Protein AF-A0A518H2D1-F1 (afdb_monomer_lite)

pLDDT: mean 83.65, std 13.93, range [37.22, 98.56]

InterPro domains:
  IPR009045 Peptidase M74/Hedgehog-like, zinc-binding domain superfamily [G3DSA:3.30.1380.10] (148-312)
  IPR009045 Peptidase M74/Hedgehog-like, zinc-binding domain superfamily [SSF55166] (152-311)

Secondary structure (DSSP, 8-state):
----HHHHHHHHHHHHEETTTEE-HHHHHHHHHHHHTT-HHHHHHHHHHHHHTT--HHHHHHHHHHHHHHS-HHHHHHHHHH-HHHHHHHHHHHHHH--HHHHHHHHHHHHHHHTTSPPPPEEPPHHHHHHHHHHHHHSSS-----TT--EEPPSEETTEEE--TT--SSS--SS---BEE-HHHHHHHHHHHHHHHHH-TT--EEE---B-GGG---TT-TT-TTS-EEEEPPPBSS---GGGG---TT-TTTB-HHHHHHHHHHHHHH-TT-EEE---HHHHTSTTTTTTEEPPTTS--GGGS-EEEE--

Sequence (312 aa):
MARDLTAEAQTLLSAHTGFLSGPDTRSLGAHLSQVALTRPELVYNVLLQIEFRGYPGQVLLDTTRAIADALHPAQLLQMARTTRVGKILLVRMSQILKTPSLADLARNCKVWEALTGPPAPVELSQEVMDFYARLNGQAARVVTFRPEVRWELPRSGPGYETYNRNDLKRGTDAYGYDQVGTRGTVEAVLRLAREWLRAHPDRPLQVGDISRPGGIDTPDHLGHEAGKNVDLRPLRKDSLTGDGARLTYRDRDAYDPDLTREFIRLARRLHPGLSVRFNDPAISGDAEFKAFVRKDGGGGKVHDNHLHLDFP

Radius of gyration: 24.79 Å; chains: 1; bounding box: 52×62×69 Å

Foldseek 3Di:
DDDPLLVVLVVLQVVQDDPPQGGPLLVSLLVCLVCCLPCVVSSLSNLVCCVVVPPPLVSSLSNLVNSVVSDDLVSLLNSLVPDVSSLVSLVVSCVSNVDVSSVVSNVVSVVCVCQVPLVAFDFADVVQLVVVVVVLVVDPDRDQFAQQQGTAQPQDHQQAGEEQQFPQPDDGPPVSHQRTAGRVQSVLVSVLSNVNCVVPVLAGWYKYGQAGRRLGDGPLQPPNSRSFKIKTFAGFPDSDYYPVLWDFCPPVNTGDPVVNVVSVVSSCVSAVQKAKEAAPCVQCVDPVRVVRYHYDPDPDCSRRGIIIIGHD

Structure (mmCIF, N/CA/C/O backbone):
data_AF-A0A518H2D1-F1
#
_entry.id   AF-A0A518H2D1-F1
#
loop_
_atom_site.group_PDB
_atom_site.id
_atom_site.type_symbol
_atom_site.label_atom_id
_atom_site.label_alt_id
_atom_site.label_comp_id
_atom_site.label_asym_id
_atom_site.label_entity_id
_atom_site.label_seq_id
_atom_site.pdbx_PDB_ins_code
_atom_site.Cartn_x
_atom_site.Cartn_y
_atom_site.Cartn_z
_atom_site.occupancy
_atom_site.B_iso_or_equiv
_atom_site.auth_seq_id
_atom_site.auth_comp_id
_atom_site.auth_asym_id
_atom_site.auth_atom_id
_atom_site.pdbx_PDB_model_num
ATOM 1 N N . MET A 1 1 ? 28.218 -32.758 -14.537 1.00 46.09 1 MET A N 1
ATOM 2 C CA . MET A 1 1 ? 28.643 -32.301 -15.879 1.00 46.09 1 MET A CA 1
ATOM 3 C C . MET A 1 1 ? 27.889 -31.025 -16.205 1.00 46.09 1 MET A C 1
ATOM 5 O O . MET A 1 1 ? 26.665 -31.059 -16.192 1.00 46.09 1 MET A O 1
ATOM 9 N N . ALA A 1 2 ? 28.582 -29.906 -16.426 1.00 51.53 2 ALA A N 1
ATOM 10 C CA . ALA A 1 2 ? 27.935 -28.701 -16.945 1.00 51.53 2 ALA A CA 1
ATOM 11 C C . ALA A 1 2 ? 27.464 -28.988 -18.380 1.00 51.53 2 ALA A C 1
ATOM 13 O O . ALA A 1 2 ? 28.252 -29.477 -19.186 1.00 51.53 2 ALA A O 1
ATOM 14 N N . ARG A 1 3 ? 26.178 -28.765 -18.678 1.00 73.25 3 ARG A N 1
ATOM 15 C CA . ARG A 1 3 ? 25.653 -28.897 -20.046 1.00 73.25 3 ARG A CA 1
ATOM 16 C C . ARG A 1 3 ? 26.236 -27.779 -20.909 1.00 73.25 3 ARG A C 1
ATOM 18 O O . ARG A 1 3 ? 26.256 -26.627 -20.480 1.00 73.25 3 ARG A O 1
ATOM 25 N N . ASP A 1 4 ? 26.681 -28.119 -22.114 1.00 88.69 4 ASP A N 1
ATOM 26 C CA . ASP A 1 4 ? 27.153 -27.143 -23.094 1.00 88.69 4 ASP A CA 1
ATOM 27 C C . ASP A 1 4 ? 25.957 -26.419 -23.733 1.00 88.69 4 ASP A C 1
ATOM 29 O O . ASP A 1 4 ? 25.372 -26.865 -24.721 1.00 88.69 4 ASP A O 1
ATOM 33 N N . LEU A 1 5 ? 25.581 -25.287 -23.133 1.00 87.25 5 LEU A N 1
ATOM 34 C CA . LEU A 1 5 ? 24.490 -24.431 -23.608 1.00 87.25 5 LEU A CA 1
ATOM 35 C C . LEU A 1 5 ? 24.733 -23.895 -25.024 1.00 87.25 5 LEU A C 1
ATOM 37 O O . LEU A 1 5 ? 23.775 -23.576 -25.727 1.00 87.25 5 LEU A O 1
ATOM 41 N N . THR A 1 6 ? 25.994 -23.805 -25.454 1.00 85.75 6 THR A N 1
ATOM 42 C CA . THR A 1 6 ? 26.344 -23.329 -26.792 1.00 85.75 6 THR A CA 1
ATOM 43 C C . THR A 1 6 ? 26.005 -24.390 -27.831 1.00 85.75 6 THR A C 1
ATOM 45 O O . THR A 1 6 ? 25.326 -24.082 -28.809 1.00 85.75 6 THR A O 1
ATOM 48 N N . ALA A 1 7 ? 26.409 -25.643 -27.607 1.00 88.44 7 ALA A N 1
ATOM 49 C CA . ALA A 1 7 ? 26.072 -26.760 -28.492 1.00 88.44 7 ALA A CA 1
ATOM 50 C C . ALA A 1 7 ? 24.552 -26.997 -28.574 1.00 88.44 7 ALA A C 1
ATOM 52 O O . ALA A 1 7 ? 24.001 -27.263 -29.646 1.00 88.44 7 ALA A O 1
ATOM 53 N N . GLU A 1 8 ? 23.848 -26.841 -27.454 1.00 90.44 8 GLU A N 1
ATOM 54 C CA . GLU A 1 8 ? 22.393 -26.985 -27.408 1.00 90.44 8 GLU A CA 1
ATOM 55 C C . GLU A 1 8 ? 21.667 -25.856 -28.158 1.00 90.44 8 GLU A C 1
ATOM 57 O O . GLU A 1 8 ? 20.782 -26.125 -28.971 1.00 90.44 8 GLU A O 1
ATOM 62 N N . ALA A 1 9 ? 22.082 -24.599 -27.962 1.00 87.81 9 ALA A N 1
ATOM 63 C CA . ALA A 1 9 ? 21.545 -23.462 -28.709 1.00 87.81 9 ALA A CA 1
ATOM 64 C C . ALA A 1 9 ? 21.769 -23.618 -30.222 1.00 87.81 9 ALA A C 1
ATOM 66 O O . ALA A 1 9 ? 20.884 -23.310 -31.017 1.00 87.81 9 ALA A O 1
ATOM 67 N N . GLN A 1 10 ? 22.931 -24.139 -30.626 1.00 86.88 10 GLN A N 1
ATOM 68 C CA . GLN A 1 10 ? 23.227 -24.441 -32.028 1.00 86.88 10 GLN A CA 1
ATOM 69 C C . GLN A 1 10 ? 22.322 -25.535 -32.584 1.00 86.88 10 GLN A C 1
ATOM 71 O O . GLN A 1 10 ? 21.815 -25.395 -33.691 1.00 86.88 10 GLN A O 1
ATOM 76 N N . THR A 1 11 ? 22.092 -26.597 -31.812 1.00 89.50 11 THR A N 1
ATOM 77 C CA . THR A 1 11 ? 21.195 -27.690 -32.205 1.00 89.50 11 THR A CA 1
ATOM 78 C C . THR A 1 11 ? 19.779 -27.168 -32.434 1.00 89.50 11 THR A C 1
ATOM 80 O O . THR A 1 11 ? 19.166 -27.482 -33.451 1.00 89.50 11 THR A O 1
ATOM 83 N N . LEU A 1 12 ? 19.283 -26.312 -31.535 1.00 87.38 12 LEU A N 1
ATOM 84 C CA . LEU A 1 12 ? 17.976 -25.674 -31.687 1.00 87.38 12 LEU A CA 1
ATOM 85 C C . LEU A 1 12 ? 17.915 -24.755 -32.903 1.00 87.38 12 LEU A C 1
ATOM 87 O O . LEU A 1 12 ? 16.966 -24.844 -33.673 1.00 87.38 12 LEU A O 1
ATOM 91 N N . LEU A 1 13 ? 18.921 -23.905 -33.115 1.00 85.94 13 LEU A N 1
ATOM 92 C CA . LEU A 1 13 ? 18.959 -23.044 -34.297 1.00 85.94 13 LEU A CA 1
ATOM 93 C C . LEU A 1 13 ? 18.927 -23.871 -35.587 1.00 85.94 13 LEU A C 1
ATOM 95 O O . LEU A 1 13 ? 18.109 -23.586 -36.455 1.00 85.94 13 LEU A O 1
ATOM 99 N N . SER A 1 14 ? 19.737 -24.929 -35.674 1.00 86.00 14 SER A N 1
ATOM 100 C CA . SER A 1 14 ? 19.775 -25.830 -36.832 1.00 86.00 14 SER A CA 1
ATOM 101 C C . SER A 1 14 ? 18.457 -26.582 -37.051 1.00 86.00 14 SER A C 1
ATOM 103 O O . SER A 1 14 ? 18.064 -26.816 -38.190 1.00 86.00 14 SER A O 1
ATOM 105 N N . ALA A 1 15 ? 17.748 -26.944 -35.976 1.00 85.88 15 ALA A N 1
ATOM 106 C CA . ALA A 1 15 ? 16.446 -27.606 -36.062 1.00 85.88 15 ALA A CA 1
ATOM 107 C C . ALA A 1 15 ? 15.338 -26.689 -36.610 1.00 85.88 15 ALA A C 1
ATOM 109 O O . ALA A 1 15 ? 14.336 -27.182 -37.120 1.00 85.88 15 ALA A O 1
ATOM 110 N N . HIS A 1 16 ? 15.521 -25.369 -36.516 1.00 84.25 16 HIS A N 1
ATOM 111 C CA . HIS A 1 16 ? 14.562 -24.374 -36.998 1.00 84.25 16 HIS A CA 1
ATOM 112 C C . HIS A 1 16 ? 15.025 -23.640 -38.265 1.00 84.25 16 HIS A C 1
ATOM 114 O O . HIS A 1 16 ? 14.297 -22.782 -38.750 1.00 84.25 16 HIS A O 1
ATOM 120 N N . THR A 1 17 ? 16.194 -23.950 -38.839 1.00 74.81 17 THR A N 1
ATOM 121 C CA . THR A 1 17 ? 16.653 -23.360 -40.113 1.00 74.81 17 THR A CA 1
ATOM 122 C C . THR A 1 17 ? 16.029 -24.036 -41.330 1.00 74.81 17 THR A C 1
ATOM 124 O O . THR A 1 17 ? 16.238 -25.225 -41.564 1.00 74.81 17 THR A O 1
ATOM 127 N N . GLY A 1 18 ? 15.323 -23.257 -42.157 1.00 59.00 18 GLY A N 1
ATOM 128 C CA . GLY A 1 18 ? 14.973 -23.654 -43.522 1.00 59.00 18 GLY A CA 1
ATOM 129 C C . GLY A 1 18 ? 16.184 -23.509 -44.445 1.00 59.00 18 GLY A C 1
ATOM 130 O O . GLY A 1 18 ? 16.959 -22.565 -44.296 1.00 59.00 18 GLY A O 1
ATOM 131 N N . PHE A 1 19 ? 16.337 -24.432 -45.399 1.00 46.34 19 PHE A N 1
ATOM 132 C CA . PHE A 1 19 ? 17.561 -24.724 -46.168 1.00 46.34 19 PHE A CA 1
ATOM 133 C C . PHE A 1 19 ? 18.282 -23.526 -46.832 1.00 46.34 19 PHE A C 1
ATOM 135 O O . PHE A 1 19 ? 19.424 -23.695 -47.243 1.00 46.34 19 PHE A O 1
ATOM 142 N N . LEU A 1 20 ? 17.677 -22.332 -46.940 1.00 48.97 20 LEU A N 1
ATOM 143 C CA . LEU A 1 20 ? 18.290 -21.145 -47.566 1.00 48.97 20 LEU A CA 1
ATOM 144 C C . LEU A 1 20 ? 17.891 -19.774 -46.960 1.00 48.97 20 LEU A C 1
ATOM 146 O O . LEU A 1 20 ? 18.278 -18.747 -47.511 1.00 48.97 20 LEU A O 1
ATOM 150 N N . SER A 1 21 ? 17.134 -19.704 -45.855 1.00 58.69 21 SER A N 1
ATOM 151 C CA . SER A 1 21 ? 16.460 -18.448 -45.436 1.00 58.69 21 SER A CA 1
ATOM 152 C C . SER A 1 21 ? 16.643 -18.034 -43.968 1.00 58.69 21 SER A C 1
ATOM 154 O O . SER A 1 21 ? 16.005 -17.085 -43.516 1.00 58.69 21 SER A O 1
ATOM 156 N N . GLY A 1 22 ? 17.518 -18.707 -43.217 1.00 61.66 22 GLY A N 1
ATOM 157 C CA . GLY A 1 22 ? 17.634 -18.508 -41.768 1.00 61.66 22 GLY A CA 1
ATOM 158 C C . GLY A 1 22 ? 16.532 -19.240 -40.983 1.00 61.66 22 GLY A C 1
ATOM 159 O O . GLY A 1 22 ? 15.765 -20.008 -41.574 1.00 61.66 22 GLY A O 1
ATOM 160 N N . PRO A 1 23 ? 16.486 -19.086 -39.646 1.00 69.88 23 PRO A N 1
ATOM 161 C CA . PRO A 1 23 ? 15.525 -19.802 -38.818 1.00 69.88 23 PRO A CA 1
ATOM 162 C C . PRO A 1 23 ? 14.089 -19.317 -39.043 1.00 69.88 23 PRO A C 1
ATOM 164 O O . PRO A 1 23 ? 13.853 -18.118 -39.191 1.00 69.88 23 PRO A O 1
ATOM 167 N N . ASP A 1 24 ? 13.128 -20.245 -39.025 1.00 83.12 24 ASP A N 1
ATOM 168 C CA . ASP A 1 24 ? 11.704 -19.931 -38.901 1.00 83.12 24 ASP A CA 1
ATOM 169 C C . ASP A 1 24 ? 11.478 -19.273 -37.536 1.00 83.12 24 ASP A C 1
ATOM 171 O O . ASP A 1 24 ? 11.376 -19.930 -36.499 1.00 83.12 24 ASP A O 1
ATOM 175 N N . THR A 1 25 ? 11.440 -17.943 -37.542 1.00 81.56 25 THR A N 1
ATOM 176 C CA . THR A 1 25 ? 11.379 -17.108 -36.340 1.00 81.56 25 THR A CA 1
ATOM 177 C C . THR A 1 25 ? 10.112 -17.338 -35.525 1.00 81.56 25 THR A C 1
ATOM 179 O O . THR A 1 25 ? 10.145 -17.182 -34.303 1.00 81.56 25 THR A O 1
ATOM 182 N N . ARG A 1 26 ? 9.009 -17.761 -36.160 1.00 80.25 26 ARG A N 1
ATOM 183 C CA . ARG A 1 26 ? 7.753 -18.076 -35.466 1.00 80.25 26 ARG A CA 1
ATOM 184 C C . ARG A 1 26 ? 7.841 -19.419 -34.755 1.00 80.25 26 ARG A C 1
ATOM 186 O O . ARG A 1 26 ? 7.545 -19.479 -33.563 1.00 80.25 26 ARG A O 1
ATOM 193 N N . SER A 1 27 ? 8.289 -20.464 -35.450 1.00 85.75 27 SER A N 1
ATOM 194 C CA . SER A 1 27 ? 8.487 -21.794 -34.853 1.00 85.75 27 SER A CA 1
ATOM 195 C C . SER A 1 27 ? 9.546 -21.764 -33.743 1.00 85.75 27 SER A C 1
ATOM 197 O O . SER A 1 27 ? 9.320 -22.270 -32.638 1.00 85.75 27 SER A O 1
ATOM 199 N N . LEU A 1 28 ? 10.671 -21.086 -33.989 1.00 88.00 28 LEU A N 1
ATOM 200 C CA . LEU A 1 28 ? 11.733 -20.905 -33.005 1.00 88.00 28 LEU A CA 1
ATOM 201 C C . LEU A 1 28 ? 11.250 -20.086 -31.802 1.00 88.00 28 LEU A C 1
ATOM 203 O O . LEU A 1 28 ? 11.469 -20.493 -30.664 1.00 88.00 28 LEU A O 1
ATOM 207 N N . GLY A 1 29 ? 10.560 -18.964 -32.024 1.00 84.69 29 GLY A N 1
ATOM 208 C CA . GLY A 1 29 ? 10.011 -18.140 -30.947 1.00 84.69 29 GLY A CA 1
ATOM 209 C C . GLY A 1 29 ? 8.995 -18.885 -30.079 1.00 84.69 29 GLY A C 1
ATOM 210 O O . GLY A 1 29 ? 9.074 -18.819 -28.852 1.00 84.69 29 GLY A O 1
ATOM 211 N N . ALA A 1 30 ? 8.106 -19.670 -30.696 1.00 82.50 30 ALA A N 1
ATOM 212 C CA . ALA A 1 30 ? 7.155 -20.519 -29.984 1.00 82.50 30 ALA A CA 1
ATOM 213 C C . ALA A 1 30 ? 7.872 -21.571 -29.123 1.00 82.50 30 ALA A C 1
ATOM 215 O O . ALA A 1 30 ? 7.571 -21.696 -27.936 1.00 82.50 30 ALA A O 1
ATOM 216 N N . HIS A 1 31 ? 8.876 -22.265 -29.670 1.00 89.19 31 HIS A N 1
ATOM 217 C CA . HIS A 1 31 ? 9.683 -23.221 -28.907 1.00 89.19 31 HIS A CA 1
ATOM 218 C C . HIS A 1 31 ? 10.377 -22.537 -27.719 1.00 89.19 31 HIS A C 1
ATOM 220 O O . HIS A 1 31 ? 10.289 -23.005 -26.583 1.00 89.19 31 HIS A O 1
ATOM 226 N N . LEU A 1 32 ? 11.040 -21.403 -27.956 1.00 89.81 32 LEU A N 1
ATOM 227 C CA . LEU A 1 32 ? 11.757 -20.670 -26.913 1.00 89.81 32 LEU A CA 1
ATOM 228 C C . LEU A 1 32 ? 10.818 -20.164 -25.811 1.00 89.81 32 LEU A C 1
ATOM 230 O O . LEU A 1 32 ? 11.196 -20.204 -24.643 1.00 89.81 32 LEU A O 1
ATOM 234 N N . SER A 1 33 ? 9.588 -19.765 -26.146 1.00 85.38 33 SER A N 1
ATOM 235 C CA . SER A 1 33 ? 8.589 -19.349 -25.153 1.00 85.38 33 SER A CA 1
ATOM 236 C C . SER A 1 33 ? 8.199 -20.476 -24.188 1.00 85.38 33 SER A C 1
ATOM 238 O O . SER A 1 33 ? 8.092 -20.239 -22.985 1.00 85.38 33 SER A O 1
ATOM 240 N N . GLN A 1 34 ? 8.083 -21.717 -24.676 1.00 89.25 34 GLN A N 1
ATOM 241 C CA . GLN A 1 34 ? 7.722 -22.877 -23.852 1.00 89.25 34 GLN A CA 1
ATOM 242 C C . GLN A 1 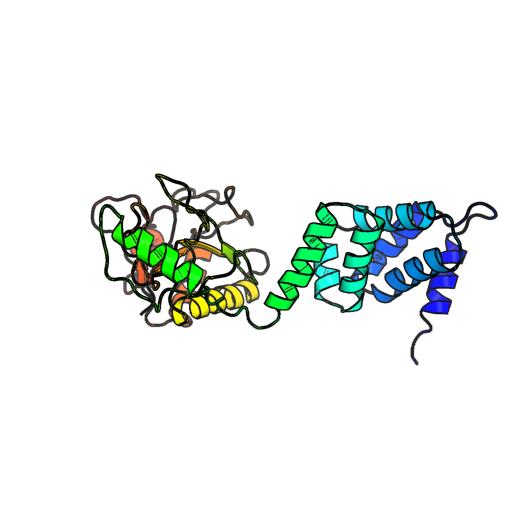34 ? 8.794 -23.203 -22.811 1.00 89.25 34 GLN A C 1
ATOM 244 O O . GLN A 1 34 ? 8.480 -23.649 -21.709 1.00 89.25 34 GLN A O 1
ATOM 249 N N . VAL A 1 35 ? 10.065 -22.963 -23.146 1.00 89.12 35 VAL A N 1
ATOM 250 C CA . VAL A 1 35 ? 11.191 -23.269 -22.255 1.00 89.12 35 VAL A CA 1
ATOM 251 C C . VAL A 1 35 ? 11.654 -22.065 -21.437 1.00 89.12 35 VAL A C 1
ATOM 253 O O . VAL A 1 35 ? 12.346 -22.265 -20.441 1.00 89.12 35 VAL A O 1
ATOM 256 N N . ALA A 1 36 ? 11.251 -20.838 -21.789 1.00 86.06 36 ALA A N 1
ATOM 257 C CA . 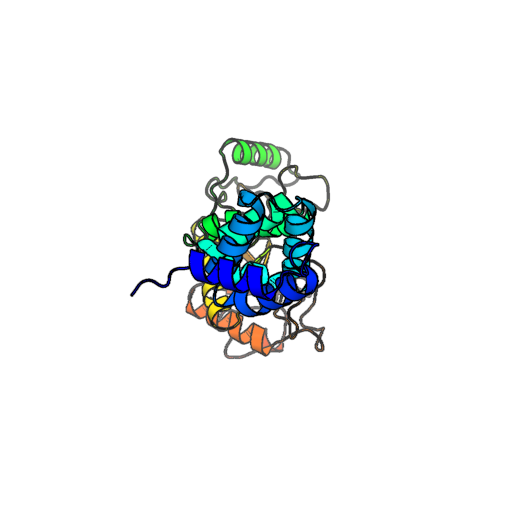ALA A 1 36 ? 11.737 -19.591 -21.189 1.00 86.06 36 ALA A CA 1
ATOM 258 C C . ALA A 1 36 ? 11.600 -19.536 -19.662 1.00 86.06 36 ALA A C 1
ATOM 260 O O . ALA A 1 36 ? 12.522 -19.094 -18.981 1.00 86.06 36 ALA A O 1
ATOM 261 N N . LEU A 1 37 ? 10.492 -20.037 -19.106 1.00 76.38 37 LEU A N 1
ATOM 262 C CA . LEU A 1 37 ? 10.259 -20.017 -17.655 1.00 76.38 37 LEU A CA 1
ATOM 263 C C . LEU A 1 37 ? 11.145 -20.999 -16.884 1.00 76.38 37 LEU A C 1
ATOM 265 O O . LEU A 1 37 ? 11.467 -20.758 -15.723 1.00 76.38 37 LEU A O 1
ATOM 269 N N . THR A 1 38 ? 11.540 -22.096 -17.526 1.00 83.94 38 THR A N 1
ATOM 270 C CA . THR A 1 38 ? 12.329 -23.168 -16.902 1.00 83.94 38 THR A CA 1
ATOM 271 C C . THR A 1 38 ? 13.813 -23.111 -17.248 1.00 83.94 38 THR A C 1
ATOM 273 O O . THR A 1 38 ? 14.627 -23.648 -16.503 1.00 83.94 38 THR A O 1
ATOM 276 N N . ARG A 1 39 ? 14.160 -22.500 -18.388 1.00 89.94 39 ARG A N 1
ATOM 277 C CA . ARG A 1 39 ? 15.502 -22.480 -18.989 1.00 89.94 39 ARG A CA 1
ATOM 278 C C . ARG A 1 39 ? 15.821 -21.133 -19.658 1.00 89.94 39 ARG A C 1
ATOM 280 O O . ARG A 1 39 ? 16.140 -21.092 -20.853 1.00 89.94 39 ARG A O 1
ATOM 287 N N . PRO A 1 40 ? 15.727 -20.006 -18.932 1.00 87.81 40 PRO A N 1
ATOM 288 C CA . PRO A 1 40 ? 15.996 -18.680 -19.492 1.00 87.81 40 PRO A CA 1
ATOM 289 C C . PRO A 1 40 ? 17.428 -18.534 -20.035 1.00 87.81 40 PRO A C 1
ATOM 291 O O . PRO A 1 40 ? 17.670 -17.749 -20.950 1.00 87.81 40 PRO A O 1
ATOM 294 N N . GLU A 1 41 ? 18.381 -19.312 -19.521 1.00 87.81 41 GLU A N 1
ATOM 295 C CA . GLU A 1 41 ? 19.760 -19.376 -20.006 1.00 87.81 41 GLU A CA 1
ATOM 296 C C . GLU A 1 41 ? 19.891 -19.924 -21.421 1.00 87.81 41 GLU A C 1
ATOM 298 O O . GLU A 1 41 ? 20.726 -19.439 -22.185 1.00 87.81 41 GLU A O 1
ATOM 303 N N . LEU A 1 42 ? 19.050 -20.885 -21.795 1.00 90.62 42 LEU A N 1
ATOM 304 C CA . LEU A 1 42 ? 19.026 -21.421 -23.147 1.00 90.62 42 LEU A CA 1
ATOM 305 C C . LEU A 1 42 ? 18.462 -20.383 -24.120 1.00 90.62 42 LEU A C 1
ATOM 307 O O . LEU A 1 42 ? 19.058 -20.135 -25.165 1.00 90.62 42 LEU A O 1
ATOM 311 N N . VAL A 1 43 ? 17.371 -19.713 -23.735 1.00 89.81 43 VAL A N 1
ATOM 312 C CA . VAL A 1 43 ? 16.758 -18.646 -24.540 1.00 89.81 43 VAL A CA 1
ATOM 313 C C . VAL A 1 43 ? 17.737 -17.497 -24.763 1.00 89.81 43 VAL A C 1
ATOM 315 O O . VAL A 1 43 ? 17.933 -17.060 -25.895 1.00 89.81 43 VAL A O 1
ATOM 318 N N . TYR A 1 44 ? 18.414 -17.049 -23.705 1.00 88.81 44 TYR A N 1
ATOM 319 C CA . TYR A 1 44 ? 19.432 -16.009 -23.811 1.00 88.81 44 TYR A CA 1
ATOM 320 C C . TYR A 1 44 ? 20.587 -16.416 -24.737 1.00 88.81 44 TYR A C 1
ATOM 322 O O . TYR A 1 44 ? 20.966 -15.637 -25.612 1.00 88.81 44 TYR A O 1
ATOM 330 N N . ASN A 1 45 ? 21.107 -17.642 -24.605 1.00 88.50 45 ASN A N 1
ATOM 331 C CA . ASN A 1 45 ? 22.175 -18.137 -25.478 1.00 88.50 45 ASN A CA 1
ATOM 332 C C . ASN A 1 45 ? 21.738 -18.226 -26.944 1.00 88.50 45 ASN A C 1
ATOM 334 O O . ASN A 1 45 ? 22.521 -17.869 -27.821 1.00 88.50 45 ASN A O 1
ATOM 338 N N . VAL A 1 46 ? 20.499 -18.634 -27.231 1.00 89.19 46 VAL A N 1
ATOM 339 C CA . VAL A 1 46 ? 19.978 -18.645 -28.606 1.00 89.19 46 VAL A CA 1
ATOM 340 C C . VAL A 1 46 ? 19.927 -17.229 -29.187 1.00 89.19 46 VAL A C 1
ATOM 342 O O . VAL A 1 46 ? 20.409 -17.026 -30.299 1.00 89.19 46 VAL A O 1
ATOM 345 N N . LEU A 1 47 ? 19.443 -16.231 -28.436 1.00 88.00 47 LEU A N 1
ATOM 346 C CA . LEU A 1 47 ? 19.437 -14.836 -28.901 1.00 88.00 47 LEU A CA 1
ATOM 347 C C . LEU A 1 47 ? 20.855 -14.297 -29.154 1.00 88.00 47 LEU A C 1
ATOM 349 O O . LEU A 1 47 ? 21.077 -13.636 -30.168 1.00 88.00 47 LEU A O 1
ATOM 353 N N . LEU A 1 48 ? 21.825 -14.620 -28.288 1.00 87.50 48 LEU A N 1
ATOM 354 C CA . LEU A 1 48 ? 23.231 -14.260 -28.512 1.00 87.50 48 LEU A CA 1
ATOM 355 C C . LEU A 1 48 ? 23.802 -14.924 -29.770 1.00 87.50 48 LEU A C 1
ATOM 357 O O . LEU A 1 48 ? 24.514 -14.281 -30.536 1.00 87.50 48 LEU A O 1
ATOM 361 N N . GLN A 1 49 ? 23.494 -16.201 -30.008 1.00 87.12 49 GLN A N 1
ATOM 362 C CA . GLN A 1 49 ? 23.957 -16.902 -31.207 1.00 87.12 49 GLN A CA 1
ATOM 363 C C . GLN A 1 49 ? 23.331 -16.324 -32.483 1.00 87.12 49 GLN A C 1
ATOM 365 O O . GLN A 1 49 ? 24.025 -16.245 -33.493 1.00 87.12 49 GLN A O 1
ATOM 370 N N . ILE A 1 50 ? 22.068 -15.880 -32.452 1.00 84.81 50 ILE A N 1
ATOM 371 C CA . ILE A 1 50 ? 21.452 -15.181 -33.592 1.00 84.81 50 ILE A CA 1
ATOM 372 C C . ILE A 1 50 ? 22.221 -13.888 -33.899 1.00 84.81 50 ILE A C 1
ATOM 374 O O . ILE A 1 50 ? 22.569 -13.631 -35.049 1.00 84.81 50 ILE A O 1
ATOM 378 N N . GLU A 1 51 ? 22.526 -13.097 -32.872 1.00 85.50 51 GLU A N 1
ATOM 379 C CA . GLU A 1 51 ? 23.223 -11.818 -33.019 1.00 85.50 51 GLU A CA 1
ATOM 380 C C . GLU A 1 51 ? 24.668 -11.973 -33.515 1.00 85.50 51 GLU A C 1
ATOM 382 O O . GLU A 1 51 ? 25.073 -11.317 -34.473 1.00 85.50 51 GLU A O 1
ATOM 387 N N . PHE A 1 52 ? 25.451 -12.860 -32.896 1.00 85.31 52 PHE A N 1
ATOM 388 C CA . PHE A 1 52 ? 26.882 -12.976 -33.187 1.00 85.31 52 PHE A CA 1
ATOM 389 C C . PHE A 1 52 ? 27.205 -13.791 -34.442 1.00 85.31 52 PHE A C 1
ATOM 391 O O . PHE A 1 52 ? 28.301 -13.654 -34.983 1.00 85.31 52 PHE A O 1
ATOM 398 N N . ARG A 1 53 ? 26.280 -14.623 -34.940 1.00 81.69 53 ARG A N 1
ATOM 399 C CA . ARG A 1 53 ? 26.491 -15.409 -36.172 1.00 81.69 53 ARG A CA 1
ATOM 400 C C . ARG A 1 53 ? 26.157 -14.653 -37.457 1.00 81.69 53 ARG A C 1
ATOM 402 O O . ARG A 1 53 ? 26.191 -15.250 -38.528 1.00 81.69 53 ARG A O 1
ATOM 409 N N . GLY A 1 54 ? 25.841 -13.361 -37.365 1.00 74.12 54 GLY A N 1
ATOM 410 C CA . GLY A 1 54 ? 25.573 -12.532 -38.538 1.00 74.12 54 GLY A CA 1
ATOM 411 C C . GLY A 1 54 ? 24.252 -12.857 -39.235 1.00 74.12 54 GLY A C 1
ATOM 412 O O . GLY A 1 54 ? 24.103 -12.555 -40.418 1.00 74.12 54 GLY A O 1
ATOM 413 N N . TYR A 1 55 ? 23.285 -13.459 -38.528 1.00 81.94 55 TYR A N 1
ATOM 414 C CA . TYR A 1 55 ? 21.920 -13.527 -39.049 1.00 81.94 55 TYR A CA 1
ATOM 415 C C . TYR A 1 55 ? 21.371 -12.105 -39.247 1.00 81.94 55 TYR A C 1
ATOM 417 O O . TYR A 1 55 ? 21.756 -11.189 -38.511 1.00 81.94 55 TYR A O 1
ATOM 425 N N . PRO A 1 56 ? 20.452 -11.890 -40.207 1.00 84.56 56 PRO A N 1
ATOM 426 C CA . PRO A 1 56 ? 19.832 -10.585 -40.392 1.00 84.56 56 PRO A CA 1
ATOM 427 C C . PRO A 1 56 ? 19.227 -10.079 -39.080 1.00 84.56 56 PRO A C 1
ATOM 429 O O . PRO A 1 56 ? 18.550 -10.834 -38.383 1.00 84.56 56 PRO A O 1
ATOM 432 N N . GLY A 1 57 ? 19.398 -8.792 -38.760 1.00 81.88 57 GLY A N 1
ATOM 433 C CA . GLY A 1 57 ? 18.840 -8.206 -37.530 1.00 81.88 57 GLY A CA 1
ATOM 434 C C . GLY A 1 57 ? 17.322 -8.410 -37.384 1.00 81.88 57 GLY A C 1
ATOM 435 O O . GLY A 1 57 ? 16.812 -8.496 -36.269 1.00 81.88 57 GLY A O 1
ATOM 436 N N . GLN A 1 58 ? 16.616 -8.582 -38.506 1.00 82.75 58 GLN A N 1
ATOM 437 C CA . GLN A 1 58 ? 15.198 -8.939 -38.552 1.00 82.75 58 GLN A CA 1
ATOM 438 C C . GLN A 1 58 ? 14.896 -10.291 -37.879 1.00 82.75 58 GLN A C 1
ATOM 440 O O . GLN A 1 58 ? 13.892 -10.417 -37.188 1.00 82.75 58 GLN A O 1
ATOM 445 N N . VAL A 1 59 ? 15.791 -11.276 -37.995 1.00 81.88 59 VAL A N 1
ATOM 446 C CA . VAL A 1 59 ? 15.651 -12.595 -37.355 1.00 81.88 59 VAL A CA 1
ATOM 447 C C . VAL A 1 59 ? 15.697 -12.471 -35.835 1.00 81.88 59 VAL A C 1
ATOM 449 O O . VAL A 1 59 ? 14.873 -13.068 -35.138 1.00 81.88 59 VAL A O 1
ATOM 452 N N . LEU A 1 60 ? 16.630 -11.665 -35.315 1.00 86.75 60 LEU A N 1
ATOM 453 C CA . LEU A 1 60 ? 16.718 -11.366 -33.886 1.00 86.75 60 LEU A CA 1
ATOM 454 C C . LEU A 1 60 ? 15.450 -10.655 -33.409 1.00 86.75 60 LEU A C 1
ATOM 456 O O . LEU A 1 60 ? 14.892 -11.032 -32.379 1.00 86.75 60 LEU A O 1
ATOM 460 N N . LEU A 1 61 ? 14.974 -9.665 -34.167 1.00 83.88 61 LEU A N 1
ATOM 461 C CA . LEU A 1 61 ? 13.779 -8.900 -33.828 1.00 83.88 61 LEU A CA 1
ATOM 462 C C . LEU A 1 61 ? 12.522 -9.780 -33.787 1.00 83.88 61 LEU A C 1
ATOM 464 O O . LEU A 1 61 ? 11.802 -9.760 -32.791 1.00 83.88 61 LEU A O 1
ATOM 468 N N . ASP A 1 62 ? 12.281 -10.572 -34.830 1.00 83.94 62 ASP A N 1
ATOM 469 C CA . ASP A 1 62 ? 11.072 -11.390 -34.962 1.00 83.94 62 ASP A CA 1
ATOM 470 C C . ASP A 1 62 ? 11.048 -12.548 -33.967 1.00 83.94 62 ASP A C 1
ATOM 472 O O . ASP A 1 62 ? 10.017 -12.798 -33.347 1.00 83.94 62 ASP A O 1
ATOM 476 N N . THR A 1 63 ? 12.191 -13.200 -33.733 1.00 83.25 63 THR A N 1
ATOM 477 C CA . THR A 1 63 ? 12.304 -14.239 -32.695 1.00 83.25 63 THR A CA 1
ATOM 478 C C . THR A 1 63 ? 12.043 -13.644 -31.312 1.00 83.25 63 THR A C 1
ATOM 480 O O . THR A 1 63 ? 11.287 -14.204 -30.521 1.00 83.25 63 THR A O 1
ATOM 483 N N . THR A 1 64 ? 12.622 -12.473 -31.022 1.00 86.00 64 THR A N 1
ATOM 484 C CA . THR A 1 64 ? 12.400 -11.775 -29.747 1.00 86.00 64 THR A CA 1
ATOM 485 C C . THR A 1 64 ? 10.935 -11.380 -29.564 1.00 86.00 64 THR A C 1
ATOM 487 O O . THR A 1 64 ? 10.394 -11.523 -28.467 1.00 86.00 64 THR A O 1
ATOM 490 N N . ARG A 1 65 ? 10.282 -10.912 -30.634 1.00 84.44 65 ARG A N 1
ATOM 491 C CA . ARG A 1 65 ? 8.865 -10.539 -30.627 1.00 84.44 65 ARG A CA 1
ATOM 492 C C . ARG A 1 65 ? 7.976 -11.756 -30.401 1.00 84.44 65 ARG A C 1
ATOM 494 O O . ARG A 1 65 ? 7.130 -11.712 -29.524 1.00 84.44 65 ARG A O 1
ATOM 501 N N . ALA A 1 66 ? 8.240 -12.863 -31.090 1.00 83.31 66 ALA A N 1
ATOM 502 C CA . ALA A 1 66 ? 7.490 -14.103 -30.919 1.00 83.31 66 ALA A CA 1
ATOM 503 C C . ALA A 1 66 ? 7.574 -14.655 -29.482 1.00 83.31 66 ALA A C 1
ATOM 505 O O . ALA A 1 66 ? 6.570 -15.122 -28.953 1.00 83.31 66 ALA A O 1
ATOM 506 N N . ILE A 1 67 ? 8.734 -14.550 -28.817 1.00 84.25 67 ILE A N 1
ATOM 507 C CA . ILE A 1 67 ? 8.864 -14.906 -27.392 1.00 84.25 67 ILE A CA 1
ATOM 508 C C . ILE A 1 67 ? 8.022 -13.969 -26.514 1.00 84.25 67 ILE A C 1
ATOM 510 O O . ILE A 1 67 ? 7.346 -14.432 -25.599 1.00 84.25 67 ILE A O 1
ATOM 514 N N . ALA A 1 68 ? 8.079 -12.658 -26.770 1.00 82.31 68 ALA A N 1
ATOM 515 C CA . ALA A 1 68 ? 7.347 -11.662 -25.990 1.00 82.31 68 ALA A CA 1
ATOM 516 C C . ALA A 1 68 ? 5.825 -11.784 -26.154 1.00 82.31 68 ALA A C 1
ATOM 518 O O . ALA A 1 68 ? 5.110 -11.648 -25.171 1.00 82.31 68 ALA A O 1
ATOM 519 N N . ASP A 1 69 ? 5.344 -12.069 -27.364 1.00 80.88 69 ASP A N 1
ATOM 520 C CA . ASP A 1 69 ? 3.916 -12.214 -27.664 1.00 80.88 69 ASP A CA 1
ATOM 521 C C . ASP A 1 69 ? 3.342 -13.513 -27.077 1.00 80.88 69 ASP A C 1
ATOM 523 O O . ASP A 1 69 ? 2.193 -13.552 -26.642 1.00 80.88 69 ASP A O 1
ATOM 527 N N . ALA A 1 70 ? 4.146 -14.580 -27.038 1.00 79.38 70 ALA A N 1
ATOM 528 C CA . ALA A 1 70 ? 3.745 -15.870 -26.481 1.00 79.38 70 ALA A CA 1
ATOM 529 C C . ALA A 1 70 ? 3.752 -15.906 -24.941 1.00 79.38 70 ALA A C 1
ATOM 531 O O . ALA A 1 70 ? 3.109 -16.773 -24.348 1.00 79.38 70 ALA A O 1
ATOM 532 N N . LEU A 1 71 ? 4.470 -14.989 -24.284 1.00 74.75 71 LEU A N 1
ATOM 533 C CA . LEU A 1 71 ? 4.551 -14.907 -22.827 1.00 74.75 71 LEU A CA 1
ATOM 534 C C . LEU A 1 71 ? 3.720 -13.736 -22.300 1.00 74.75 71 LEU A C 1
ATOM 536 O O . LEU A 1 71 ? 3.968 -12.576 -22.616 1.00 74.75 71 LEU A O 1
ATOM 540 N N . HIS A 1 72 ? 2.785 -14.021 -21.396 1.00 73.81 72 HIS A N 1
ATOM 541 C CA . HIS A 1 72 ? 2.047 -12.973 -20.699 1.00 73.81 72 HIS A CA 1
ATOM 542 C C . HIS A 1 72 ? 3.022 -12.063 -19.913 1.00 73.81 72 HIS A C 1
ATOM 544 O O . HIS A 1 72 ? 3.985 -12.571 -19.326 1.00 73.81 72 HIS A O 1
ATOM 550 N N . PRO A 1 73 ? 2.778 -10.742 -19.790 1.00 72.38 73 PRO A N 1
ATOM 551 C CA . PRO A 1 73 ? 3.628 -9.834 -19.008 1.00 72.38 73 PRO A CA 1
ATOM 552 C C . PRO A 1 73 ? 3.977 -10.334 -17.596 1.00 72.38 73 PRO A C 1
ATOM 554 O O . PRO A 1 73 ? 5.103 -10.169 -17.125 1.00 72.38 73 PRO A O 1
ATOM 557 N N . ALA A 1 74 ? 3.036 -11.014 -16.935 1.00 64.94 74 ALA A N 1
ATOM 558 C CA . ALA A 1 74 ? 3.255 -11.632 -15.625 1.00 64.94 74 ALA A CA 1
ATOM 559 C C . ALA A 1 74 ? 4.302 -12.764 -15.652 1.00 64.94 74 ALA A C 1
ATOM 561 O O . ALA A 1 74 ? 5.089 -12.891 -14.717 1.00 64.94 74 ALA A O 1
ATOM 562 N N . GLN A 1 75 ? 4.352 -13.554 -16.728 1.00 75.12 75 GLN A N 1
ATOM 563 C CA . GLN A 1 75 ? 5.313 -14.645 -16.915 1.00 75.12 75 GLN A CA 1
ATOM 564 C C . GLN A 1 75 ? 6.720 -14.102 -17.193 1.00 75.12 75 GLN A C 1
ATOM 566 O O . GLN A 1 75 ? 7.692 -14.586 -16.617 1.00 75.12 75 GLN A O 1
ATOM 571 N N . LEU A 1 76 ? 6.832 -13.040 -17.999 1.00 76.50 76 LEU A N 1
ATOM 572 C CA . LEU A 1 76 ? 8.101 -12.336 -18.221 1.00 76.50 76 LEU A CA 1
ATOM 573 C C . LEU A 1 76 ? 8.660 -11.749 -16.917 1.00 76.50 76 LEU A C 1
ATOM 575 O O . LEU A 1 76 ? 9.854 -11.876 -16.636 1.00 76.50 76 LEU A O 1
ATOM 579 N N . LEU A 1 77 ? 7.794 -11.168 -16.082 1.00 74.31 77 LEU A N 1
ATOM 580 C CA . LEU A 1 77 ? 8.175 -10.709 -14.745 1.00 74.31 77 LEU A CA 1
ATOM 581 C C . LEU A 1 77 ? 8.569 -11.867 -13.830 1.00 74.31 77 LEU A C 1
ATOM 583 O O . LEU A 1 77 ? 9.570 -11.763 -13.127 1.00 74.31 77 LEU A O 1
ATOM 587 N N . GLN A 1 78 ? 7.815 -12.968 -13.824 1.00 76.12 78 GLN A N 1
ATOM 588 C CA . GLN A 1 78 ? 8.135 -14.150 -13.023 1.00 76.12 78 GLN A CA 1
ATOM 589 C C . GLN A 1 78 ? 9.518 -14.705 -13.386 1.00 76.12 78 GLN A C 1
ATOM 591 O O . GLN A 1 78 ? 10.337 -14.907 -12.495 1.00 76.12 78 GLN A O 1
ATOM 596 N N . MET A 1 79 ? 9.814 -14.867 -14.677 1.00 82.31 79 MET A N 1
ATOM 597 C CA . MET A 1 79 ? 11.123 -15.301 -15.177 1.00 82.31 79 MET A CA 1
ATOM 598 C C . MET A 1 79 ? 12.258 -14.378 -14.717 1.00 82.31 79 MET A C 1
ATOM 600 O O . MET A 1 79 ? 13.315 -14.838 -14.279 1.00 82.31 79 MET A O 1
ATOM 604 N N . ALA A 1 80 ? 12.039 -13.063 -14.805 1.00 78.94 80 ALA A N 1
ATOM 605 C CA . ALA A 1 80 ? 13.013 -12.067 -14.380 1.00 78.94 80 ALA A CA 1
ATOM 606 C C . ALA A 1 80 ? 13.202 -12.019 -12.855 1.00 78.94 80 ALA A C 1
ATOM 608 O O . ALA A 1 80 ? 14.268 -11.621 -12.390 1.00 78.94 80 ALA A O 1
ATOM 609 N N . ARG A 1 81 ? 12.197 -12.447 -12.081 1.00 72.38 81 ARG A N 1
ATOM 610 C CA . ARG A 1 81 ? 12.248 -12.549 -10.614 1.00 72.38 81 ARG A CA 1
ATOM 611 C C . ARG A 1 81 ? 12.977 -13.799 -10.127 1.00 72.38 81 ARG A C 1
ATOM 613 O O . ARG A 1 81 ? 13.586 -13.756 -9.065 1.00 72.38 81 ARG A O 1
ATOM 620 N N . THR A 1 82 ? 12.899 -14.910 -10.856 1.00 69.88 82 THR A N 1
ATOM 621 C CA . THR A 1 82 ? 13.395 -16.210 -10.372 1.00 69.88 82 THR A CA 1
ATOM 622 C C . THR A 1 82 ? 14.849 -16.486 -10.730 1.00 69.88 82 THR A C 1
ATOM 624 O O . THR A 1 82 ? 15.489 -17.299 -10.065 1.00 69.88 82 THR A O 1
ATOM 627 N N . THR A 1 83 ? 15.403 -15.829 -11.757 1.00 74.81 83 THR A N 1
ATOM 628 C CA . THR A 1 83 ? 16.777 -16.093 -12.205 1.00 74.81 83 THR A CA 1
ATOM 629 C C . THR A 1 83 ? 17.508 -14.825 -12.651 1.00 74.81 83 THR A C 1
ATOM 631 O O . THR A 1 83 ? 16.945 -13.945 -13.306 1.00 74.81 83 THR A O 1
ATOM 634 N N . ARG A 1 84 ? 18.823 -14.764 -12.383 1.00 75.69 84 ARG A N 1
ATOM 635 C CA . ARG A 1 84 ? 19.700 -13.691 -12.891 1.00 75.69 84 ARG A CA 1
ATOM 636 C C . ARG A 1 84 ? 19.648 -13.594 -14.419 1.00 75.69 84 ARG A C 1
ATOM 638 O O . ARG A 1 84 ? 19.662 -12.494 -14.967 1.00 75.69 84 ARG A O 1
ATOM 645 N N . VAL A 1 85 ? 19.579 -14.738 -15.104 1.00 78.62 85 VAL A N 1
ATOM 646 C CA . VAL A 1 85 ? 19.556 -14.785 -16.571 1.00 78.62 85 VAL A CA 1
ATOM 647 C C . VAL A 1 85 ? 18.208 -14.333 -17.133 1.00 78.62 85 VAL A C 1
ATOM 649 O O . VAL A 1 85 ? 18.195 -13.588 -18.106 1.00 78.62 85 VAL A O 1
ATOM 652 N N . GLY A 1 86 ? 17.089 -14.660 -16.483 1.00 79.69 86 GLY A N 1
ATOM 653 C CA . GLY A 1 86 ? 15.761 -14.166 -16.857 1.00 79.69 86 GLY A CA 1
ATOM 654 C C . GLY A 1 86 ? 15.662 -12.639 -16.832 1.00 79.69 86 GLY A C 1
ATOM 655 O O . GLY A 1 86 ? 15.061 -12.039 -17.721 1.00 79.69 86 GLY A O 1
ATOM 656 N N . LYS A 1 87 ? 16.326 -11.983 -15.872 1.00 77.12 87 LYS A N 1
ATOM 657 C CA . LYS A 1 87 ? 16.407 -10.516 -15.828 1.00 77.12 87 LYS A CA 1
ATOM 658 C C . LYS A 1 87 ? 17.226 -9.943 -16.984 1.00 77.12 87 LYS A C 1
ATOM 660 O O . LYS A 1 87 ? 16.795 -8.983 -17.625 1.00 77.12 87 LYS A O 1
ATOM 665 N N . ILE A 1 88 ? 18.411 -10.506 -17.237 1.00 79.94 88 ILE A N 1
ATOM 666 C CA . ILE A 1 88 ? 19.268 -10.095 -18.363 1.00 79.94 88 ILE A CA 1
ATOM 667 C C . ILE A 1 88 ? 18.491 -10.241 -19.673 1.00 79.94 88 ILE A C 1
ATOM 669 O O . ILE A 1 88 ? 18.493 -9.324 -20.493 1.00 79.94 88 ILE A O 1
ATOM 673 N N . LEU A 1 89 ? 17.777 -11.357 -19.822 1.00 81.50 89 LEU A N 1
ATOM 674 C CA . LEU A 1 89 ? 16.924 -11.638 -20.962 1.00 81.50 89 LEU A CA 1
ATOM 675 C C . LEU A 1 89 ? 15.828 -10.575 -21.121 1.00 81.50 89 LEU A C 1
ATOM 677 O O . LEU A 1 89 ? 15.737 -9.987 -22.190 1.00 81.50 89 LEU A O 1
ATOM 681 N N . LEU A 1 90 ? 15.075 -10.230 -20.070 1.00 83.94 90 LEU A N 1
ATOM 682 C CA . LEU A 1 90 ? 14.029 -9.198 -20.146 1.00 83.94 90 LEU A CA 1
ATOM 683 C C . LEU A 1 90 ? 14.575 -7.820 -20.565 1.00 83.94 90 LEU A C 1
ATOM 685 O O . LEU A 1 90 ? 14.003 -7.156 -21.433 1.00 83.94 90 LEU A O 1
ATOM 689 N N . VAL A 1 91 ? 15.705 -7.393 -19.989 1.00 79.75 91 VAL A N 1
ATOM 690 C CA . VAL A 1 91 ? 16.371 -6.136 -20.379 1.00 79.75 91 VAL A CA 1
ATOM 691 C C . VAL A 1 91 ? 16.790 -6.190 -21.846 1.00 79.75 91 VAL A C 1
ATOM 693 O O . VAL A 1 91 ? 16.581 -5.229 -22.588 1.00 79.75 91 VAL A O 1
ATOM 696 N N . ARG A 1 92 ? 17.354 -7.320 -22.279 1.00 82.69 92 ARG A N 1
ATOM 697 C CA . ARG A 1 92 ? 17.800 -7.508 -23.657 1.00 82.69 92 ARG A CA 1
ATOM 698 C C . ARG A 1 92 ? 16.633 -7.471 -24.641 1.00 82.69 92 ARG A C 1
ATOM 700 O O . ARG A 1 92 ? 16.719 -6.779 -25.652 1.00 82.69 92 ARG A O 1
ATOM 707 N N . MET A 1 93 ? 15.526 -8.138 -24.318 1.00 84.00 93 MET A N 1
ATOM 708 C CA . MET A 1 93 ? 14.303 -8.119 -25.122 1.00 84.00 93 MET A CA 1
ATOM 709 C C . MET A 1 93 ? 13.745 -6.697 -25.259 1.00 84.00 93 MET A C 1
ATOM 711 O O . MET A 1 93 ? 13.388 -6.286 -26.359 1.00 84.00 93 MET A O 1
ATOM 715 N N . SER A 1 94 ? 13.742 -5.910 -24.176 1.00 83.00 94 SER A N 1
ATOM 716 C CA . SER A 1 94 ? 13.333 -4.500 -24.218 1.00 83.00 94 SER A CA 1
ATOM 717 C C . SER A 1 94 ? 14.215 -3.657 -25.151 1.00 83.00 94 SER A C 1
ATOM 719 O O . SER A 1 94 ? 13.687 -2.847 -25.915 1.00 83.00 94 SER A O 1
ATOM 721 N N . GLN A 1 95 ? 15.537 -3.864 -25.135 1.00 82.88 95 GLN A N 1
ATOM 722 C CA . GLN A 1 95 ? 16.471 -3.159 -26.024 1.00 82.88 95 GLN A CA 1
ATOM 723 C C . GLN A 1 95 ? 16.244 -3.506 -27.499 1.00 82.88 95 GLN A C 1
ATOM 725 O O . GLN A 1 95 ? 16.260 -2.613 -28.345 1.00 82.88 95 GLN A O 1
ATOM 730 N N . ILE A 1 96 ? 16.025 -4.791 -27.799 1.00 83.81 96 ILE A N 1
ATOM 731 C CA . ILE A 1 96 ? 15.789 -5.283 -29.162 1.00 83.81 96 ILE A CA 1
ATOM 732 C C . ILE A 1 96 ? 14.449 -4.764 -29.696 1.00 83.81 96 ILE A C 1
ATOM 734 O O . ILE A 1 96 ? 14.388 -4.232 -30.802 1.00 83.81 96 ILE A O 1
ATOM 738 N N . LEU A 1 97 ? 13.377 -4.891 -28.907 1.00 83.75 97 LEU A N 1
ATOM 739 C CA . LEU A 1 97 ? 12.018 -4.580 -29.354 1.00 83.75 97 LEU A CA 1
ATOM 740 C C . LEU A 1 97 ? 11.687 -3.089 -29.324 1.00 83.75 97 LEU A C 1
ATOM 742 O O . LEU A 1 97 ? 10.741 -2.672 -29.988 1.00 83.75 97 LEU A O 1
ATOM 746 N N . LYS A 1 98 ? 12.433 -2.288 -28.550 1.00 84.81 98 LYS A N 1
ATOM 747 C CA . LYS A 1 98 ? 12.161 -0.858 -28.318 1.00 84.81 98 LYS A CA 1
ATOM 748 C C . LYS A 1 98 ? 10.711 -0.582 -27.878 1.00 84.81 98 LYS A C 1
ATOM 750 O O . LYS A 1 98 ? 10.188 0.508 -28.088 1.00 84.81 98 LYS A O 1
ATOM 755 N N . THR A 1 99 ? 10.052 -1.563 -27.261 1.00 70.38 99 THR A N 1
ATOM 756 C CA . THR A 1 99 ? 8.662 -1.467 -26.798 1.00 70.38 99 THR A CA 1
ATOM 757 C C . THR A 1 99 ? 8.606 -0.821 -25.411 1.00 70.38 99 THR A C 1
ATOM 759 O O . THR A 1 99 ? 9.234 -1.357 -24.486 1.00 70.38 99 THR A O 1
ATOM 762 N N . PRO A 1 100 ? 7.831 0.266 -25.223 1.00 60.22 100 PRO A N 1
ATOM 763 C CA . PRO A 1 100 ? 7.705 0.946 -23.934 1.00 60.22 100 PRO A CA 1
ATOM 764 C C . PRO A 1 100 ? 7.261 0.020 -22.797 1.00 60.22 100 PRO A C 1
ATOM 766 O O . PRO A 1 100 ? 7.871 0.049 -21.737 1.00 60.22 100 PRO A O 1
ATOM 769 N N . SER A 1 101 ? 6.312 -0.888 -23.052 1.00 64.81 101 SER A N 1
ATOM 770 C CA . SER A 1 101 ? 5.770 -1.817 -22.049 1.00 64.81 101 SER A CA 1
ATOM 771 C C . SER A 1 101 ? 6.811 -2.791 -21.484 1.00 64.81 101 SER A C 1
ATOM 773 O O . SER A 1 101 ? 6.878 -2.993 -20.275 1.00 64.81 101 SER A O 1
ATOM 775 N N . LEU A 1 102 ? 7.686 -3.365 -22.316 1.00 63.84 102 LEU A N 1
ATOM 776 C CA . LEU A 1 102 ? 8.797 -4.196 -21.824 1.00 63.84 102 LEU A CA 1
ATOM 777 C C . LEU A 1 102 ? 9.874 -3.360 -21.132 1.00 63.84 102 LEU A C 1
ATOM 779 O O . LEU A 1 102 ? 10.518 -3.849 -20.207 1.00 63.84 102 LEU A O 1
ATOM 783 N N . ALA A 1 103 ? 10.069 -2.107 -21.552 1.00 60.19 103 ALA A N 1
ATOM 784 C CA . ALA A 1 103 ? 10.963 -1.187 -20.857 1.00 60.19 103 ALA A CA 1
ATOM 785 C C . ALA A 1 103 ? 10.417 -0.828 -19.467 1.00 60.19 103 ALA A C 1
ATOM 787 O O . ALA A 1 103 ? 11.197 -0.758 -18.520 1.00 60.19 103 ALA A O 1
ATOM 788 N N . ASP A 1 104 ? 9.098 -0.677 -19.324 1.00 58.34 104 ASP A N 1
ATOM 789 C CA . ASP A 1 104 ? 8.415 -0.523 -18.038 1.00 58.34 104 ASP A CA 1
ATOM 790 C C . ASP A 1 104 ? 8.576 -1.770 -17.172 1.00 58.34 104 ASP A C 1
ATOM 792 O O . ASP A 1 104 ? 8.952 -1.656 -16.012 1.00 58.34 104 ASP A O 1
ATOM 796 N N . LEU A 1 105 ? 8.410 -2.971 -17.730 1.00 59.69 105 LEU A N 1
ATOM 797 C CA . LEU A 1 105 ? 8.624 -4.226 -16.999 1.00 59.69 105 LEU A CA 1
ATOM 798 C C . LEU A 1 105 ? 10.094 -4.409 -16.578 1.00 59.69 105 LEU A C 1
ATOM 800 O O . LEU A 1 105 ? 10.373 -4.805 -15.448 1.00 59.69 105 LEU A O 1
ATOM 804 N N . ALA A 1 106 ? 11.050 -4.054 -17.438 1.00 57.25 106 ALA A N 1
ATOM 805 C CA . ALA A 1 106 ? 12.479 -4.095 -17.130 1.00 57.25 106 ALA A CA 1
ATOM 806 C C . ALA A 1 106 ? 12.886 -3.038 -16.086 1.00 57.25 106 ALA A C 1
ATOM 808 O O . ALA A 1 106 ? 13.710 -3.318 -15.208 1.00 57.25 106 ALA A O 1
ATOM 809 N N . ARG A 1 107 ? 12.294 -1.835 -16.148 1.00 60.19 107 ARG A N 1
ATOM 810 C CA . ARG A 1 107 ? 12.401 -0.811 -15.098 1.00 60.19 107 ARG A CA 1
ATOM 811 C C . ARG A 1 107 ? 11.815 -1.331 -13.794 1.00 60.19 107 ARG A C 1
ATOM 813 O O . ARG A 1 107 ? 12.503 -1.264 -12.783 1.00 60.19 107 ARG A O 1
ATOM 820 N N . ASN A 1 108 ? 10.634 -1.941 -13.833 1.00 56.22 108 ASN A N 1
ATOM 821 C CA . ASN A 1 108 ? 9.986 -2.547 -12.677 1.00 56.22 108 ASN A CA 1
ATOM 822 C C . ASN A 1 108 ? 10.844 -3.650 -12.057 1.00 56.22 108 ASN A C 1
ATOM 824 O O . ASN A 1 108 ? 10.870 -3.731 -10.841 1.00 56.22 108 ASN A O 1
ATOM 828 N N . CYS A 1 109 ? 11.607 -4.431 -12.833 1.00 52.31 109 CYS A N 1
ATOM 829 C CA . CYS A 1 109 ? 12.588 -5.392 -12.308 1.00 52.31 109 CYS A CA 1
ATOM 830 C C . CYS A 1 109 ? 13.809 -4.735 -11.642 1.00 52.31 109 CYS A C 1
ATOM 832 O O . CYS A 1 109 ? 14.280 -5.233 -10.624 1.00 52.31 109 CYS A O 1
ATOM 834 N N . LYS A 1 110 ? 14.337 -3.628 -12.185 1.00 44.81 110 LYS A N 1
ATOM 835 C CA . LYS A 1 110 ? 15.427 -2.868 -11.536 1.00 44.81 110 LYS A CA 1
ATOM 836 C C . LYS A 1 110 ? 14.954 -2.160 -10.264 1.00 44.81 110 LYS A C 1
ATOM 838 O O . LYS A 1 110 ? 15.657 -2.180 -9.263 1.00 44.81 110 LYS A O 1
ATOM 843 N N . VAL A 1 111 ? 13.750 -1.592 -10.293 1.00 44.66 111 VAL A N 1
ATOM 844 C CA . VAL A 1 111 ? 13.049 -1.076 -9.110 1.00 44.66 111 VAL A CA 1
ATOM 845 C C . VAL A 1 111 ? 12.790 -2.221 -8.124 1.00 44.66 111 VAL A C 1
ATOM 847 O O . VAL A 1 111 ? 12.975 -2.043 -6.928 1.00 44.66 111 VAL A O 1
ATOM 850 N 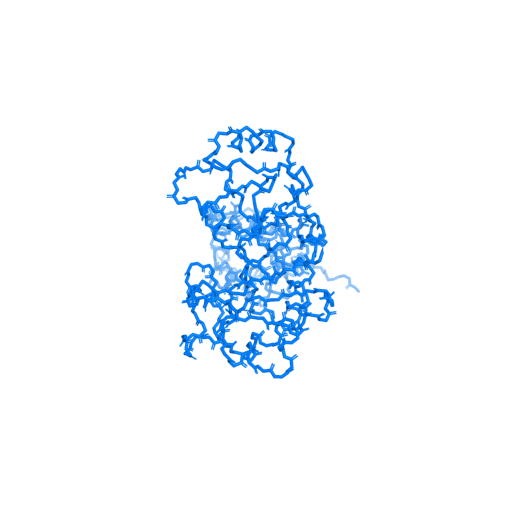N . TRP A 1 112 ? 12.484 -3.431 -8.607 1.00 41.84 112 TRP A N 1
ATOM 851 C CA . TRP A 1 112 ? 12.313 -4.616 -7.764 1.00 41.84 112 TRP A CA 1
ATOM 852 C C . TRP A 1 112 ? 13.584 -5.075 -7.057 1.00 41.84 112 TRP A C 1
ATOM 854 O O . TRP A 1 112 ? 13.483 -5.607 -5.966 1.00 41.84 112 TRP A O 1
ATOM 864 N N . GLU A 1 113 ? 14.779 -4.861 -7.602 1.00 41.31 113 GLU A N 1
ATOM 865 C CA . GLU A 1 113 ? 16.018 -5.168 -6.870 1.00 41.31 113 GLU A CA 1
ATOM 866 C C . GLU A 1 113 ? 16.254 -4.215 -5.697 1.00 41.31 113 GLU A C 1
ATOM 868 O O . GLU A 1 113 ? 16.719 -4.653 -4.643 1.00 41.31 113 GLU A O 1
ATOM 873 N N . ALA A 1 114 ? 15.823 -2.956 -5.825 1.00 38.41 114 ALA A N 1
ATOM 874 C CA . ALA A 1 114 ? 15.688 -2.060 -4.678 1.00 38.41 114 ALA A CA 1
ATOM 875 C C . ALA A 1 114 ? 14.589 -2.531 -3.692 1.00 38.41 114 ALA A C 1
ATOM 877 O O . ALA A 1 114 ? 14.639 -2.174 -2.520 1.00 38.41 114 ALA A O 1
ATOM 878 N N . LEU A 1 115 ? 13.650 -3.381 -4.140 1.00 37.22 115 LEU A N 1
ATOM 879 C CA . LEU A 1 115 ? 12.582 -4.018 -3.346 1.00 37.22 115 LEU A CA 1
ATOM 880 C C . LEU A 1 115 ? 12.895 -5.468 -2.880 1.00 37.22 115 LEU A C 1
ATOM 882 O O . LEU A 1 115 ? 12.076 -6.042 -2.161 1.00 37.22 115 LEU A O 1
ATOM 886 N N . THR A 1 116 ? 14.027 -6.083 -3.278 1.00 40.88 116 THR A N 1
ATOM 887 C CA . THR A 1 116 ? 14.478 -7.417 -2.795 1.00 40.88 116 THR A CA 1
ATOM 888 C C . THR A 1 116 ? 15.439 -7.359 -1.612 1.00 40.88 116 THR A C 1
ATOM 890 O O . THR A 1 116 ? 15.572 -8.347 -0.890 1.00 40.88 116 THR A O 1
ATOM 893 N N . GLY A 1 117 ? 16.070 -6.207 -1.355 1.00 46.03 117 GLY A N 1
ATOM 894 C CA . GLY A 1 117 ? 16.292 -5.845 0.045 1.00 46.03 117 GLY A CA 1
ATOM 895 C C . GLY A 1 117 ? 14.912 -5.696 0.693 1.00 46.03 117 GLY A C 1
ATOM 896 O O . GLY A 1 117 ? 13.976 -5.347 -0.027 1.00 46.03 117 GLY A O 1
ATOM 897 N N . PRO A 1 118 ? 14.717 -5.986 1.995 1.00 49.84 118 PRO A N 1
ATOM 898 C CA . PRO A 1 118 ? 13.435 -5.678 2.627 1.00 49.84 118 PRO A CA 1
ATOM 899 C C . PRO A 1 118 ? 13.071 -4.244 2.227 1.00 49.84 118 PRO A C 1
ATOM 901 O O . PRO A 1 118 ? 13.952 -3.393 2.376 1.00 49.84 118 PRO A O 1
ATOM 904 N N . PRO A 1 119 ? 11.876 -3.978 1.653 1.00 60.88 119 PRO A N 1
ATOM 905 C CA . PRO A 1 119 ? 11.518 -2.619 1.284 1.00 60.88 119 PRO A CA 1
ATOM 906 C C . PRO A 1 119 ? 11.776 -1.771 2.524 1.00 60.88 119 PRO A C 1
ATOM 908 O O . PRO A 1 119 ? 11.283 -2.078 3.614 1.00 60.88 119 PRO A O 1
ATOM 911 N N . ALA A 1 120 ? 12.704 -0.836 2.381 1.00 69.38 120 ALA A N 1
ATOM 912 C CA . ALA A 1 120 ? 13.089 0.052 3.449 1.00 69.38 120 ALA A CA 1
ATOM 913 C C . ALA A 1 120 ? 12.238 1.309 3.288 1.00 69.38 120 ALA A C 1
ATOM 915 O O . ALA A 1 120 ? 11.985 1.728 2.153 1.00 69.38 120 ALA A O 1
ATOM 916 N N . PRO A 1 121 ? 11.789 1.912 4.393 1.00 81.31 121 PRO A N 1
ATOM 917 C CA . PRO A 1 121 ? 11.247 3.257 4.340 1.00 81.31 121 PRO A CA 1
ATOM 918 C C . PRO A 1 121 ? 12.224 4.179 3.599 1.00 81.31 121 PRO A C 1
ATOM 920 O O . PRO A 1 121 ? 13.428 4.141 3.865 1.00 81.31 121 PRO A O 1
ATOM 923 N N . VAL A 1 122 ? 11.720 4.985 2.665 1.00 88.94 122 VAL A N 1
ATOM 924 C CA . VAL A 1 122 ? 12.550 5.942 1.924 1.00 88.94 122 VAL A CA 1
ATOM 925 C C . VAL A 1 122 ? 12.565 7.247 2.705 1.00 88.94 122 VAL A C 1
ATOM 927 O O . VAL A 1 122 ? 11.520 7.856 2.916 1.00 88.94 122 VAL A O 1
ATOM 930 N N . GLU A 1 123 ? 13.734 7.668 3.179 1.00 94.12 123 GLU A N 1
ATOM 931 C CA . GLU A 1 123 ? 13.858 8.956 3.861 1.00 94.12 123 GLU A CA 1
ATOM 932 C C . GLU A 1 123 ? 13.788 10.099 2.846 1.00 94.12 123 GLU A C 1
ATOM 934 O O . GLU A 1 123 ? 14.538 10.129 1.869 1.00 94.12 123 GLU A O 1
ATOM 939 N N . LEU A 1 124 ? 12.900 11.060 3.089 1.00 92.12 124 LEU A N 1
ATOM 940 C CA . LEU A 1 124 ? 12.786 12.253 2.264 1.00 92.12 124 LEU A CA 1
ATOM 941 C C . LEU A 1 124 ? 13.947 13.217 2.518 1.00 92.12 124 LEU A C 1
ATOM 943 O O . LEU A 1 124 ? 14.346 13.469 3.665 1.00 92.12 124 LEU A O 1
ATOM 947 N N . SER A 1 125 ? 14.446 13.812 1.431 1.00 93.75 125 SER A N 1
ATOM 948 C CA . SER A 1 125 ? 15.530 14.791 1.483 1.00 93.75 125 SER A CA 1
ATOM 949 C C . SER A 1 125 ? 15.154 16.001 2.339 1.00 93.75 125 SER A C 1
ATOM 951 O O . SER A 1 125 ? 13.980 16.334 2.524 1.00 93.75 125 SER A O 1
ATOM 953 N N . GLN A 1 126 ? 16.166 16.693 2.862 1.00 93.62 126 GLN A N 1
ATOM 954 C CA . GLN A 1 126 ? 15.928 17.907 3.638 1.00 93.62 126 GLN A CA 1
ATOM 955 C C . GLN A 1 126 ? 15.236 18.996 2.807 1.00 93.62 126 GLN A C 1
ATOM 957 O O . GLN A 1 126 ? 14.359 19.676 3.321 1.00 93.62 126 GLN A O 1
ATOM 962 N N . GLU A 1 127 ? 15.545 19.094 1.513 1.00 92.75 127 GLU A N 1
ATOM 963 C CA . GLU A 1 127 ? 14.897 20.035 0.592 1.00 92.75 127 GLU A CA 1
ATOM 964 C C . GLU A 1 127 ? 13.377 19.824 0.509 1.00 92.75 127 GLU A C 1
ATOM 966 O O . GLU A 1 127 ? 12.612 20.791 0.572 1.00 92.75 127 GLU A O 1
ATOM 971 N N . VAL A 1 128 ? 12.935 18.562 0.426 1.00 90.62 128 VAL A N 1
ATOM 972 C CA . VAL A 1 128 ? 11.508 18.217 0.460 1.00 90.62 128 VAL A CA 1
ATOM 973 C C . VAL A 1 128 ? 10.911 18.636 1.801 1.00 90.62 128 VAL A C 1
ATOM 975 O O . VAL A 1 128 ? 9.892 19.320 1.829 1.00 90.62 128 VAL A O 1
ATOM 978 N N . MET A 1 129 ? 11.560 18.304 2.918 1.00 94.12 129 MET A N 1
ATOM 979 C CA . MET A 1 129 ? 11.056 18.687 4.242 1.00 94.12 129 MET A CA 1
ATOM 980 C C . MET A 1 129 ? 10.937 20.205 4.412 1.00 94.12 129 MET A C 1
ATOM 982 O O . MET A 1 129 ? 9.927 20.685 4.924 1.00 94.12 129 MET A O 1
ATOM 986 N N . ASP A 1 130 ? 11.914 20.971 3.932 1.00 92.69 130 ASP A N 1
ATOM 987 C CA . ASP A 1 130 ? 11.897 22.432 3.997 1.00 92.69 130 ASP A CA 1
ATOM 988 C C . ASP A 1 130 ? 10.772 23.023 3.136 1.00 92.69 130 ASP A C 1
ATOM 990 O O . ASP A 1 130 ? 10.163 24.029 3.510 1.00 92.69 130 ASP A O 1
ATOM 994 N N . PHE A 1 131 ? 10.465 22.405 1.988 1.00 90.44 131 PHE A N 1
ATOM 995 C CA . PHE A 1 131 ? 9.305 22.775 1.179 1.00 90.44 131 PHE A CA 1
ATOM 996 C C . PHE A 1 131 ? 7.999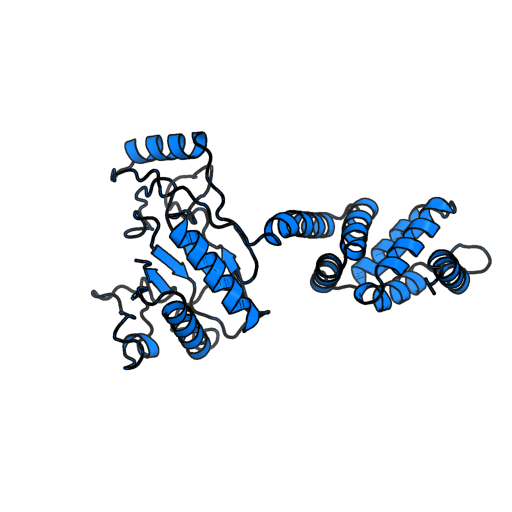 22.612 1.966 1.00 90.44 131 PHE A C 1
ATOM 998 O O . PHE A 1 131 ? 7.225 23.569 2.045 1.00 90.44 131 PHE A O 1
ATOM 1005 N N . TYR A 1 132 ? 7.776 21.461 2.608 1.00 89.81 132 TYR A N 1
ATOM 1006 C CA . TYR A 1 132 ? 6.554 21.233 3.390 1.00 89.81 132 TYR A CA 1
ATOM 1007 C C . TYR A 1 132 ? 6.491 22.079 4.664 1.00 89.81 132 TYR A C 1
ATOM 1009 O O . TYR A 1 132 ? 5.406 22.506 5.053 1.00 89.81 132 TYR A O 1
ATOM 1017 N N . ALA A 1 133 ? 7.627 22.402 5.285 1.00 91.06 133 ALA A N 1
ATOM 1018 C CA . ALA A 1 133 ? 7.667 23.332 6.412 1.00 91.06 133 ALA A CA 1
ATOM 1019 C C . ALA A 1 133 ? 7.187 24.735 6.004 1.00 91.06 133 ALA A C 1
ATOM 1021 O O . ALA A 1 133 ? 6.387 25.351 6.712 1.00 91.06 133 ALA A O 1
ATOM 1022 N N . ARG A 1 134 ? 7.618 25.224 4.830 1.00 89.75 134 ARG A N 1
ATOM 1023 C CA . ARG A 1 134 ? 7.125 26.491 4.264 1.00 89.75 134 ARG A CA 1
ATOM 1024 C C . ARG A 1 134 ? 5.645 26.412 3.902 1.00 89.75 134 ARG A C 1
ATOM 1026 O O . ARG A 1 134 ? 4.909 27.343 4.218 1.00 89.75 134 ARG A O 1
ATOM 1033 N N . LEU A 1 135 ? 5.216 25.309 3.285 1.00 85.38 135 LEU A N 1
ATOM 1034 C CA . LEU A 1 135 ? 3.817 25.086 2.920 1.00 85.38 135 LEU A CA 1
ATOM 1035 C C . LEU A 1 135 ? 2.905 25.100 4.158 1.00 85.38 135 LEU A C 1
ATOM 1037 O O . LEU A 1 135 ? 1.870 25.760 4.144 1.00 85.38 135 LEU A O 1
ATOM 1041 N N . ASN A 1 136 ? 3.321 24.457 5.253 1.00 86.81 136 ASN A N 1
ATOM 1042 C CA . ASN A 1 136 ? 2.606 24.479 6.531 1.00 86.81 136 ASN A CA 1
ATOM 1043 C C . ASN A 1 136 ? 2.440 25.900 7.079 1.00 86.81 136 ASN A C 1
ATOM 1045 O O . ASN A 1 136 ? 1.361 26.261 7.531 1.00 86.81 136 ASN A O 1
ATOM 1049 N N . GLY A 1 137 ? 3.485 26.732 6.995 1.00 84.94 137 GLY A N 1
ATOM 1050 C CA . GLY A 1 137 ? 3.425 28.135 7.420 1.00 84.94 137 GLY A CA 1
ATOM 1051 C C . GLY A 1 137 ? 2.475 29.010 6.589 1.00 84.94 137 GLY A C 1
ATOM 1052 O O . GLY A 1 137 ? 2.142 30.113 7.013 1.00 84.94 137 GLY A O 1
ATOM 1053 N N . GLN A 1 138 ? 2.036 28.528 5.423 1.00 83.62 138 GLN A N 1
ATOM 1054 C CA . GLN A 1 138 ? 1.089 29.198 4.526 1.00 83.62 138 GLN A CA 1
ATOM 1055 C C . GLN A 1 138 ? -0.319 28.581 4.576 1.00 83.62 138 GLN A C 1
ATOM 1057 O O . GLN A 1 138 ? -1.236 29.093 3.931 1.00 83.62 138 GLN A O 1
ATOM 1062 N N . ALA A 1 139 ? -0.499 27.474 5.301 1.00 78.81 139 ALA A N 1
ATOM 1063 C CA . ALA A 1 139 ? -1.756 26.744 5.347 1.00 78.81 139 ALA A CA 1
ATOM 1064 C C . ALA A 1 139 ? -2.831 27.507 6.136 1.00 78.81 139 ALA A C 1
ATOM 1066 O O . ALA A 1 139 ? -2.544 28.229 7.091 1.00 78.81 139 ALA A O 1
ATOM 1067 N N . ALA A 1 140 ? -4.101 27.289 5.772 1.00 76.94 140 ALA A N 1
ATOM 1068 C CA . ALA A 1 140 ? -5.243 27.856 6.495 1.00 76.94 140 ALA A CA 1
ATOM 1069 C C . ALA A 1 140 ? -5.288 27.403 7.967 1.00 76.94 140 ALA A C 1
ATOM 1071 O O . ALA A 1 140 ? -5.770 28.134 8.831 1.00 76.94 140 ALA A O 1
ATOM 1072 N N . ARG A 1 141 ? -4.758 26.207 8.247 1.00 80.19 141 ARG A N 1
ATOM 1073 C CA . ARG A 1 141 ? -4.507 25.690 9.587 1.00 80.19 141 ARG A CA 1
ATOM 1074 C C . ARG A 1 141 ? -3.048 25.253 9.681 1.00 80.19 141 ARG A C 1
ATOM 1076 O O . ARG A 1 141 ? -2.647 24.274 9.063 1.00 80.19 141 ARG A O 1
ATOM 1083 N N . VAL A 1 142 ? -2.272 25.986 10.472 1.00 81.88 142 VAL A N 1
ATOM 1084 C CA . VAL A 1 142 ? -0.885 25.638 10.792 1.00 81.88 142 VAL A CA 1
ATOM 1085 C C . VAL A 1 142 ? -0.890 24.608 11.917 1.00 81.88 142 VAL A C 1
ATOM 1087 O O . VAL A 1 142 ? -1.502 24.833 12.962 1.00 81.88 142 VAL A O 1
ATOM 1090 N N . VAL A 1 143 ? -0.191 23.493 11.727 1.00 84.75 143 VAL A N 1
ATOM 1091 C CA . VAL A 1 143 ? 0.018 22.481 12.774 1.00 84.75 143 VAL A CA 1
ATOM 1092 C C . VAL A 1 143 ? 1.476 22.429 13.211 1.00 84.75 143 VAL A C 1
ATOM 1094 O O . VAL A 1 143 ? 2.364 22.963 12.544 1.00 84.75 143 VAL A O 1
ATOM 1097 N N . THR A 1 144 ? 1.741 21.794 14.354 1.00 91.31 144 THR A N 1
ATOM 1098 C CA . THR A 1 144 ? 3.112 21.516 14.792 1.00 91.31 144 THR A CA 1
ATOM 1099 C C . THR A 1 144 ? 3.809 20.650 13.750 1.00 91.31 144 THR A C 1
ATOM 1101 O O . THR A 1 144 ? 3.406 19.511 13.531 1.00 91.31 144 THR A O 1
ATOM 1104 N N . PHE A 1 145 ? 4.860 21.187 13.134 1.00 93.12 145 PHE A N 1
ATOM 1105 C CA . PHE A 1 145 ? 5.663 20.454 12.165 1.00 93.12 145 PHE A CA 1
ATOM 1106 C C . PHE A 1 145 ? 6.466 19.350 12.861 1.00 93.12 145 PHE A C 1
ATOM 1108 O O . PHE A 1 145 ? 7.165 19.605 13.844 1.00 93.12 145 PHE A O 1
ATOM 1115 N N . ARG A 1 146 ? 6.367 18.131 12.339 1.00 95.56 146 ARG A N 1
ATOM 1116 C CA . ARG A 1 146 ? 6.950 16.905 12.891 1.00 95.56 146 ARG A CA 1
ATOM 1117 C C . ARG A 1 146 ? 8.049 16.381 11.969 1.00 95.56 146 ARG A C 1
ATOM 1119 O O . ARG A 1 146 ? 7.745 15.636 11.035 1.00 95.56 146 ARG A O 1
ATOM 1126 N N . PRO A 1 147 ? 9.323 16.757 12.172 1.00 95.38 147 PRO A N 1
ATOM 1127 C CA . PRO A 1 147 ? 10.408 16.352 11.279 1.00 95.38 147 PRO A CA 1
ATOM 1128 C C . PRO A 1 147 ? 10.595 14.829 11.196 1.00 95.38 147 PRO A C 1
ATOM 1130 O O . PRO A 1 147 ? 11.166 14.340 10.228 1.00 95.38 147 PRO A O 1
ATOM 1133 N N . GLU A 1 148 ? 10.105 14.067 12.174 1.00 96.69 148 GLU A N 1
ATOM 1134 C CA . GLU A 1 148 ? 10.099 12.605 12.173 1.00 96.69 148 GLU A CA 1
ATOM 1135 C C . GLU A 1 148 ? 9.124 11.976 11.158 1.00 96.69 148 GLU A C 1
ATOM 1137 O O . GLU A 1 148 ? 9.315 10.820 10.768 1.00 96.69 148 GLU A O 1
ATOM 1142 N N . VAL A 1 149 ? 8.110 12.720 10.695 1.00 97.25 149 VAL A N 1
ATOM 1143 C CA . VAL A 1 149 ? 7.173 12.305 9.638 1.00 97.25 149 VAL A CA 1
ATOM 1144 C C . VAL A 1 149 ? 7.809 12.610 8.283 1.00 97.25 149 VAL A C 1
ATOM 1146 O O . VAL A 1 149 ? 7.492 13.596 7.622 1.00 97.25 149 VAL A O 1
ATOM 1149 N N . ARG A 1 150 ? 8.795 11.797 7.904 1.00 97.38 150 ARG A N 1
ATOM 1150 C CA . ARG A 1 150 ? 9.620 12.014 6.702 1.00 97.38 150 ARG A CA 1
ATOM 1151 C C . ARG A 1 150 ? 9.957 10.744 5.933 1.00 97.38 150 ARG A C 1
ATOM 1153 O O . ARG A 1 150 ? 10.838 10.758 5.078 1.00 97.38 150 ARG A O 1
ATOM 1160 N N . TRP A 1 151 ? 9.310 9.641 6.283 1.00 96.75 151 TRP A N 1
ATOM 1161 C CA . TRP A 1 151 ? 9.576 8.343 5.689 1.00 96.75 151 TRP A CA 1
ATOM 1162 C C . TRP A 1 151 ? 8.453 8.012 4.722 1.00 96.75 151 TRP A C 1
ATOM 1164 O O . TRP A 1 151 ? 7.303 7.883 5.128 1.00 96.75 151 TRP A O 1
ATOM 1174 N N . GLU A 1 152 ? 8.776 7.916 3.441 1.00 94.00 152 GLU A N 1
ATOM 1175 C CA . GLU A 1 152 ? 7.836 7.570 2.386 1.00 94.00 152 GLU A CA 1
ATOM 1176 C C . GLU A 1 152 ? 7.669 6.047 2.314 1.00 94.00 152 GLU A C 1
ATOM 1178 O O . GLU A 1 152 ? 8.645 5.287 2.266 1.00 94.00 152 GLU A O 1
ATOM 1183 N N . LEU A 1 153 ? 6.412 5.601 2.262 1.00 92.81 153 LEU A N 1
ATOM 1184 C CA . LEU A 1 153 ? 6.062 4.269 1.791 1.00 92.81 153 LEU A CA 1
ATOM 1185 C C . LEU A 1 153 ? 6.153 4.255 0.252 1.00 92.81 153 LEU A C 1
ATOM 1187 O O . LEU A 1 153 ? 5.416 5.004 -0.404 1.00 92.81 153 LEU A O 1
ATOM 1191 N N . PRO A 1 154 ? 7.002 3.397 -0.351 1.00 87.56 154 PRO A N 1
ATOM 1192 C CA . PRO A 1 154 ? 7.122 3.313 -1.804 1.00 87.56 154 PRO A CA 1
ATOM 1193 C C . PRO A 1 154 ? 5.776 3.038 -2.478 1.00 87.56 154 PRO A C 1
ATOM 1195 O O . PRO A 1 154 ? 4.962 2.293 -1.938 1.00 87.56 154 PRO A O 1
ATOM 1198 N N . ARG A 1 155 ? 5.574 3.566 -3.693 1.00 84.75 155 ARG A N 1
ATOM 1199 C CA . ARG A 1 155 ? 4.315 3.454 -4.464 1.00 84.75 155 ARG A CA 1
ATOM 1200 C C . ARG A 1 155 ? 3.782 2.021 -4.608 1.00 84.75 155 ARG A C 1
ATOM 1202 O O . ARG A 1 155 ? 2.583 1.808 -4.742 1.00 84.75 155 ARG A O 1
ATOM 1209 N N . SER A 1 156 ? 4.666 1.035 -4.629 1.00 84.00 156 SER A N 1
ATOM 1210 C CA . SER A 1 156 ? 4.291 -0.378 -4.629 1.00 84.00 156 SER A CA 1
ATOM 1211 C C . SER A 1 156 ? 5.428 -1.207 -4.058 1.00 84.00 156 SER A C 1
ATOM 1213 O O . SER A 1 156 ? 6.589 -0.791 -4.100 1.00 84.00 156 SER A O 1
ATOM 1215 N N . GLY A 1 157 ? 5.098 -2.395 -3.574 1.00 79.06 157 GLY A N 1
ATOM 1216 C CA . GLY A 1 157 ? 6.077 -3.364 -3.119 1.00 79.06 157 GLY A CA 1
ATOM 1217 C C . GLY A 1 157 ? 5.457 -4.747 -2.950 1.00 79.06 157 GLY A C 1
ATOM 1218 O O . GLY A 1 157 ? 4.309 -4.976 -3.334 1.00 79.06 157 GLY A O 1
ATOM 1219 N N . PRO A 1 158 ? 6.209 -5.709 -2.398 1.00 79.19 158 PRO A N 1
ATOM 1220 C CA . PRO A 1 158 ? 5.691 -7.047 -2.150 1.00 79.19 158 PRO A CA 1
ATOM 1221 C C . PRO A 1 158 ? 4.423 -6.999 -1.281 1.00 79.19 158 PRO A C 1
ATOM 1223 O O . PRO A 1 158 ? 4.484 -6.628 -0.111 1.00 79.19 158 PRO A O 1
ATOM 1226 N N . GLY A 1 159 ? 3.284 -7.381 -1.865 1.00 83.44 159 GLY A N 1
ATOM 1227 C CA . GLY A 1 159 ? 2.004 -7.502 -1.165 1.00 83.44 159 GLY A CA 1
ATOM 1228 C C . GLY A 1 159 ? 1.189 -6.224 -1.018 1.00 83.44 159 GLY A C 1
ATOM 1229 O O . GLY A 1 159 ? 0.177 -6.266 -0.323 1.00 83.44 159 GLY A O 1
ATOM 1230 N N . TYR A 1 160 ? 1.587 -5.107 -1.637 1.00 90.81 160 TYR A N 1
ATOM 1231 C CA . TYR A 1 160 ? 0.795 -3.878 -1.592 1.00 90.81 160 TYR A CA 1
ATOM 1232 C C . TYR A 1 160 ? 1.025 -2.942 -2.784 1.00 90.81 160 TYR A C 1
ATOM 1234 O O . TYR A 1 160 ? 2.087 -2.932 -3.413 1.00 90.81 160 TYR A O 1
ATOM 1242 N N . GLU A 1 161 ? 0.038 -2.087 -3.025 1.00 89.06 161 GLU A N 1
ATOM 1243 C CA . GLU A 1 161 ? 0.108 -0.931 -3.917 1.00 89.06 161 GLU A CA 1
ATOM 1244 C C . GLU A 1 161 ? -0.504 0.283 -3.214 1.00 89.06 161 GLU A C 1
ATOM 1246 O O . GLU A 1 161 ? -1.449 0.137 -2.433 1.00 89.06 161 GLU A O 1
ATOM 1251 N N . THR A 1 162 ? 0.026 1.481 -3.475 1.00 89.44 162 THR A N 1
ATOM 1252 C CA . THR A 1 162 ? -0.565 2.720 -2.960 1.00 89.44 162 THR A CA 1
ATOM 1253 C C . THR A 1 162 ? -1.560 3.331 -3.945 1.00 89.44 162 THR A C 1
ATOM 1255 O O . THR A 1 162 ? -1.403 3.225 -5.165 1.00 89.44 162 THR A O 1
ATOM 1258 N N . TYR A 1 163 ? -2.575 4.016 -3.423 1.00 87.06 163 TYR A N 1
ATOM 1259 C CA . TYR A 1 163 ? -3.506 4.849 -4.191 1.00 87.06 163 TYR A CA 1
ATOM 1260 C C . TYR A 1 163 ? -3.558 6.266 -3.595 1.00 87.06 163 TYR A C 1
ATOM 1262 O O . TYR A 1 163 ? -2.949 6.505 -2.562 1.00 87.06 163 TYR A O 1
ATOM 1270 N N . ASN A 1 164 ? -4.226 7.213 -4.267 1.00 80.56 164 ASN A N 1
ATOM 1271 C CA . ASN A 1 164 ? -4.394 8.597 -3.787 1.00 80.56 164 ASN A CA 1
ATOM 1272 C C . ASN A 1 164 ? -3.085 9.287 -3.341 1.00 80.56 164 ASN A C 1
ATOM 1274 O O . ASN A 1 164 ? -3.014 9.870 -2.274 1.00 80.56 164 ASN A O 1
ATOM 1278 N N . ARG A 1 165 ? -2.012 9.250 -4.145 1.00 77.38 165 ARG A N 1
ATOM 1279 C CA . ARG A 1 165 ? -0.741 9.894 -3.737 1.00 77.38 165 ARG A CA 1
ATOM 1280 C C . ARG A 1 165 ? -0.781 11.433 -3.707 1.00 77.38 165 ARG A C 1
ATOM 1282 O O . ARG A 1 165 ? 0.215 12.034 -3.342 1.00 77.38 165 ARG A O 1
ATOM 1289 N N . ASN A 1 166 ? -1.840 12.065 -4.209 1.00 75.50 166 ASN A N 1
ATOM 1290 C CA . ASN A 1 166 ? -1.911 13.524 -4.317 1.00 75.50 166 ASN A CA 1
ATOM 1291 C C . ASN A 1 166 ? -3.358 14.015 -4.179 1.00 75.50 166 ASN A C 1
ATOM 1293 O O . ASN A 1 166 ? -3.912 14.593 -5.116 1.00 75.50 166 ASN A O 1
ATOM 1297 N N . ASP A 1 167 ? -3.989 13.741 -3.040 1.00 65.50 167 ASP A N 1
ATOM 1298 C CA . ASP A 1 167 ? -5.383 14.117 -2.764 1.00 65.50 167 ASP A CA 1
ATOM 1299 C C . ASP A 1 167 ? -5.516 15.557 -2.235 1.00 65.50 167 ASP A C 1
ATOM 1301 O O . ASP A 1 167 ? -6.236 15.853 -1.285 1.00 65.50 167 ASP A O 1
ATOM 1305 N N . LEU A 1 168 ? -4.815 16.515 -2.854 1.00 61.84 168 LEU A N 1
ATOM 1306 C CA . LEU A 1 168 ? -5.130 17.919 -2.598 1.00 61.84 168 LEU A CA 1
ATOM 1307 C C . LEU A 1 168 ? -6.448 18.290 -3.278 1.00 61.84 168 LEU A C 1
ATOM 1309 O O . LEU A 1 168 ? -6.487 18.535 -4.485 1.00 61.84 168 LEU A O 1
ATOM 1313 N N . LYS A 1 169 ? -7.513 18.491 -2.493 1.00 51.91 169 LYS A N 1
ATOM 1314 C CA . LYS A 1 169 ? -8.759 19.094 -3.001 1.00 51.91 169 LYS A CA 1
ATOM 1315 C C . LYS A 1 169 ? -8.580 20.478 -3.633 1.00 51.91 169 LYS A C 1
ATOM 1317 O O . LYS A 1 169 ? -9.454 20.907 -4.389 1.00 51.91 169 LYS A O 1
ATOM 1322 N N . ARG A 1 170 ? -7.491 21.206 -3.333 1.00 51.16 170 ARG A N 1
ATOM 1323 C CA . ARG A 1 170 ? -7.140 22.492 -3.969 1.00 51.16 170 ARG A CA 1
ATOM 1324 C C . ARG A 1 170 ? -5.625 22.667 -4.110 1.00 51.16 170 ARG A C 1
ATOM 1326 O O . ARG A 1 170 ? -4.914 22.704 -3.112 1.00 51.16 170 ARG A O 1
ATOM 1333 N N . GLY A 1 171 ? -5.175 22.880 -5.347 1.00 51.09 171 GLY A N 1
ATOM 1334 C CA . GLY A 1 171 ? -3.767 23.081 -5.703 1.00 51.09 171 GLY A CA 1
ATOM 1335 C C . GLY A 1 171 ? -3.065 21.790 -6.131 1.00 51.09 171 GLY A C 1
ATOM 1336 O O . GLY A 1 171 ? -3.543 20.693 -5.873 1.00 51.09 171 GLY A O 1
ATOM 1337 N N . THR A 1 172 ? -1.933 21.926 -6.815 1.00 48.44 172 THR A N 1
ATOM 1338 C CA . THR A 1 172 ? -1.033 20.810 -7.125 1.00 48.44 172 THR A CA 1
ATOM 1339 C C . THR A 1 172 ? 0.125 20.838 -6.143 1.00 48.44 172 THR A C 1
ATOM 1341 O O . THR A 1 172 ? 0.938 21.763 -6.169 1.00 48.44 172 THR A O 1
ATOM 1344 N N . ASP A 1 173 ? 0.218 19.823 -5.294 1.00 64.00 173 ASP A N 1
ATOM 1345 C CA . ASP A 1 173 ? 1.464 19.496 -4.619 1.00 64.00 173 ASP A CA 1
ATOM 1346 C C . ASP A 1 173 ? 2.386 18.939 -5.704 1.00 64.00 173 ASP A C 1
ATOM 1348 O O . ASP A 1 173 ? 2.060 17.937 -6.347 1.00 64.00 173 ASP A O 1
ATOM 1352 N N . ALA A 1 174 ? 3.491 19.642 -5.959 1.00 60.44 174 ALA A N 1
ATOM 1353 C CA . ALA A 1 174 ? 4.463 19.275 -6.983 1.00 60.44 174 ALA A CA 1
ATOM 1354 C C . ALA A 1 174 ? 5.133 17.919 -6.701 1.00 60.44 174 ALA A C 1
ATOM 1356 O O . ALA A 1 174 ? 5.690 17.316 -7.617 1.00 60.44 174 ALA A O 1
ATOM 1357 N N . TYR A 1 175 ? 5.068 17.444 -5.456 1.00 66.44 175 TYR A N 1
ATOM 1358 C CA . TYR A 1 175 ? 5.689 16.205 -5.018 1.00 66.44 175 TYR A CA 1
ATOM 1359 C C . TYR A 1 175 ? 4.689 15.059 -4.830 1.00 66.44 175 TYR A C 1
ATOM 1361 O O . TYR A 1 175 ? 5.036 13.916 -5.122 1.00 66.44 175 TYR A O 1
ATOM 1369 N N . GLY A 1 176 ? 3.452 15.349 -4.413 1.00 72.19 176 GLY A N 1
ATOM 1370 C CA . GLY A 1 176 ? 2.397 14.345 -4.244 1.00 72.19 176 GLY A CA 1
ATOM 1371 C C . GLY A 1 176 ? 2.784 13.275 -3.220 1.00 72.19 176 GLY A C 1
ATOM 1372 O O . GLY A 1 176 ? 2.960 12.101 -3.570 1.00 72.19 176 GLY A O 1
ATOM 1373 N N . TYR A 1 177 ? 2.957 13.697 -1.966 1.00 84.06 177 TYR A N 1
ATOM 1374 C CA . TYR A 1 177 ? 3.314 12.819 -0.855 1.00 84.06 177 TYR A CA 1
ATOM 1375 C C . TYR A 1 177 ? 2.187 12.721 0.180 1.00 84.06 177 TYR A C 1
ATOM 1377 O O . TYR A 1 177 ? 2.199 13.453 1.164 1.00 84.06 177 TYR A O 1
ATOM 1385 N N . ASP A 1 178 ? 1.278 11.762 -0.004 1.00 89.12 178 ASP A N 1
ATOM 1386 C CA . ASP A 1 178 ? 0.258 11.396 1.000 1.00 89.12 178 ASP A CA 1
ATOM 1387 C C . ASP A 1 178 ? 0.583 10.087 1.748 1.00 89.12 178 ASP A C 1
ATOM 1389 O O . ASP A 1 178 ? -0.072 9.725 2.722 1.00 89.12 178 ASP A O 1
ATOM 1393 N N . GLN A 1 179 ? 1.632 9.366 1.334 1.00 93.06 179 GLN A N 1
ATOM 1394 C CA . GLN A 1 179 ? 2.080 8.118 1.967 1.00 93.06 179 GLN A CA 1
ATOM 1395 C C . GLN A 1 179 ? 3.375 8.302 2.759 1.00 93.06 179 GLN A C 1
ATOM 1397 O O . GLN A 1 179 ? 4.325 7.531 2.609 1.00 93.06 179 GLN A O 1
ATOM 1402 N N . VAL A 1 180 ? 3.423 9.343 3.590 1.00 94.94 180 VAL A N 1
ATOM 1403 C CA . VAL A 1 180 ? 4.577 9.651 4.438 1.00 94.94 180 VAL A CA 1
ATOM 1404 C C . VAL A 1 180 ? 4.207 9.458 5.896 1.00 94.94 180 VAL A C 1
ATOM 1406 O O . VAL A 1 180 ? 3.166 9.909 6.347 1.00 94.94 180 VAL A O 1
ATOM 1409 N N . GLY A 1 181 ? 5.056 8.773 6.649 1.00 96.38 181 GLY A N 1
ATOM 1410 C CA . GLY A 1 181 ? 4.820 8.485 8.056 1.00 96.38 181 GLY A CA 1
ATOM 1411 C C . GLY A 1 181 ? 6.080 8.606 8.893 1.00 96.38 181 GLY A C 1
ATOM 1412 O O . GLY A 1 181 ? 7.148 9.025 8.431 1.00 96.38 181 GLY A O 1
ATOM 1413 N N . THR A 1 182 ? 5.959 8.188 10.149 1.00 97.62 182 THR A N 1
ATOM 1414 C CA . THR A 1 182 ? 7.139 7.855 10.945 1.00 97.62 182 THR A CA 1
ATOM 1415 C C . THR A 1 182 ? 7.805 6.602 10.374 1.00 97.62 182 THR A C 1
ATOM 1417 O O . THR A 1 182 ? 7.150 5.761 9.750 1.00 97.62 182 THR A O 1
ATOM 1420 N N . ARG A 1 183 ? 9.105 6.425 10.636 1.00 96.12 183 ARG A N 1
ATOM 1421 C CA . ARG A 1 183 ? 9.829 5.218 10.212 1.00 96.12 183 ARG A CA 1
ATOM 1422 C C . ARG A 1 183 ? 9.129 3.940 10.678 1.00 96.12 183 ARG A C 1
ATOM 1424 O O . ARG A 1 183 ? 8.915 3.037 9.878 1.00 96.12 183 ARG A O 1
ATOM 1431 N N . GLY A 1 184 ? 8.731 3.900 11.951 1.00 96.56 184 GLY A N 1
ATOM 1432 C CA . GLY A 1 184 ? 8.071 2.741 12.552 1.00 96.56 184 GLY A CA 1
ATOM 1433 C C . GLY A 1 184 ? 6.735 2.404 11.890 1.00 96.56 184 GLY A C 1
ATOM 1434 O O . GLY A 1 184 ? 6.450 1.233 11.656 1.00 96.56 184 GLY A O 1
ATOM 1435 N N . THR A 1 185 ? 5.943 3.414 11.522 1.00 97.69 185 THR A N 1
ATOM 1436 C CA . THR A 1 185 ? 4.673 3.218 10.806 1.00 97.69 185 THR A CA 1
ATOM 1437 C C . THR A 1 185 ? 4.898 2.645 9.411 1.00 97.69 185 THR A C 1
ATOM 1439 O O . THR A 1 185 ? 4.257 1.663 9.043 1.00 97.69 185 THR A O 1
ATOM 1442 N N . VAL A 1 186 ? 5.848 3.189 8.646 1.00 97.38 186 VAL A N 1
ATOM 1443 C CA . VAL A 1 186 ? 6.153 2.672 7.302 1.00 97.38 186 VAL A CA 1
ATOM 1444 C C . VAL A 1 186 ? 6.705 1.246 7.374 1.00 97.38 186 VAL A C 1
ATOM 1446 O O . VAL A 1 186 ? 6.266 0.378 6.622 1.00 97.38 18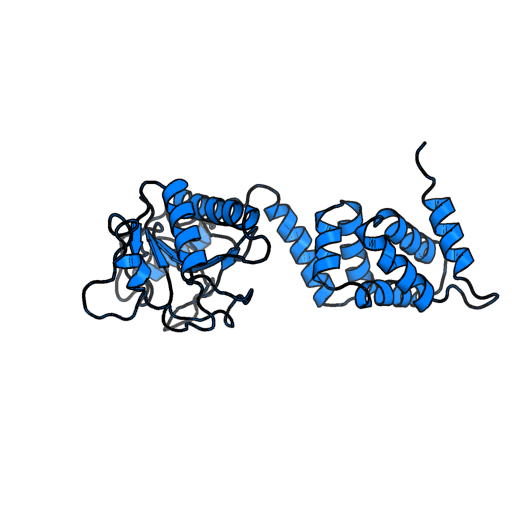6 VAL A O 1
ATOM 1449 N N . GLU A 1 187 ? 7.605 0.957 8.318 1.00 95.19 187 GLU A N 1
ATOM 1450 C CA . GLU A 1 187 ? 8.111 -0.405 8.544 1.00 95.19 187 GLU A CA 1
ATOM 1451 C C . GLU A 1 187 ? 6.988 -1.380 8.925 1.00 95.19 187 GLU A C 1
ATOM 1453 O O . GLU A 1 187 ? 6.975 -2.519 8.449 1.00 95.19 187 GLU A O 1
ATOM 1458 N N . ALA A 1 188 ? 6.021 -0.938 9.735 1.00 96.69 188 ALA A N 1
ATOM 1459 C CA . ALA A 1 188 ? 4.856 -1.732 10.107 1.00 96.69 188 ALA A CA 1
ATOM 1460 C C . ALA A 1 188 ? 3.980 -2.077 8.893 1.00 96.69 188 ALA A C 1
ATOM 1462 O O . ALA A 1 188 ? 3.655 -3.248 8.688 1.00 96.69 188 ALA A O 1
ATOM 1463 N N . VAL A 1 189 ? 3.671 -1.102 8.032 1.00 97.25 189 VAL A N 1
ATOM 1464 C CA . VAL A 1 189 ? 2.914 -1.341 6.789 1.00 97.25 189 VAL A CA 1
ATOM 1465 C C . VAL A 1 189 ? 3.659 -2.307 5.864 1.00 97.25 189 VAL A C 1
ATOM 1467 O O . VAL A 1 189 ? 3.078 -3.272 5.368 1.00 97.25 189 VAL A O 1
ATOM 1470 N N . LEU A 1 190 ? 4.969 -2.120 5.689 1.00 94.06 190 LEU A N 1
ATOM 1471 C CA . LEU A 1 190 ? 5.806 -2.995 4.860 1.00 94.06 190 LEU A CA 1
ATOM 1472 C C . LEU A 1 190 ? 5.920 -4.421 5.415 1.00 94.06 190 LEU A C 1
ATOM 1474 O O . LEU A 1 190 ? 6.125 -5.379 4.660 1.00 94.06 190 LEU A O 1
ATOM 1478 N N . ARG A 1 191 ? 5.817 -4.586 6.737 1.00 94.25 191 ARG A N 1
ATOM 1479 C CA . ARG A 1 191 ? 5.733 -5.900 7.381 1.00 94.25 191 ARG A CA 1
ATOM 1480 C C . ARG A 1 191 ? 4.367 -6.541 7.144 1.00 94.25 191 ARG A C 1
ATOM 1482 O O . ARG A 1 191 ? 4.329 -7.714 6.779 1.00 94.25 191 ARG A O 1
ATOM 1489 N N . LEU A 1 192 ? 3.278 -5.787 7.301 1.00 96.62 192 LEU A N 1
ATOM 1490 C CA . LEU A 1 192 ? 1.919 -6.268 7.036 1.00 96.62 192 LEU A CA 1
ATOM 1491 C C . LEU A 1 192 ? 1.761 -6.753 5.601 1.00 96.62 192 LEU A C 1
ATOM 1493 O O . LEU A 1 192 ? 1.314 -7.875 5.391 1.00 96.62 192 LEU A O 1
ATOM 1497 N N . ALA A 1 193 ? 2.196 -5.951 4.630 1.00 94.31 193 ALA A N 1
ATOM 1498 C CA . ALA A 1 193 ? 2.121 -6.294 3.217 1.00 94.31 193 ALA A CA 1
ATOM 1499 C C . ALA A 1 193 ? 2.884 -7.584 2.882 1.00 94.31 193 ALA A C 1
ATOM 1501 O O . ALA A 1 193 ? 2.372 -8.448 2.173 1.00 94.31 193 ALA A O 1
ATOM 1502 N N . ARG A 1 194 ? 4.084 -7.767 3.449 1.00 86.94 194 ARG A N 1
ATOM 1503 C CA . ARG A 1 194 ? 4.864 -8.999 3.256 1.00 86.94 194 ARG A CA 1
ATOM 1504 C C . ARG A 1 194 ? 4.173 -10.229 3.821 1.00 86.94 194 ARG A C 1
ATOM 1506 O O . ARG A 1 194 ? 4.133 -11.252 3.146 1.00 86.94 194 ARG A O 1
ATOM 1513 N N . GLU A 1 195 ? 3.666 -10.150 5.046 1.00 89.56 195 GLU A N 1
ATOM 1514 C CA . GLU A 1 195 ? 2.985 -11.291 5.661 1.00 89.56 195 GLU A CA 1
ATOM 1515 C C . GLU A 1 195 ? 1.652 -11.589 4.972 1.00 89.56 195 GLU A C 1
ATOM 1517 O O . GLU A 1 195 ? 1.307 -12.754 4.791 1.00 89.56 195 GLU A O 1
ATOM 1522 N N . TRP A 1 196 ? 0.957 -10.557 4.494 1.00 93.75 196 TRP A N 1
ATOM 1523 C CA . TRP A 1 196 ? -0.235 -10.709 3.672 1.00 93.75 196 TRP A CA 1
ATOM 1524 C C . TRP A 1 196 ? 0.062 -11.432 2.355 1.00 93.75 196 TRP A C 1
ATOM 1526 O O . TRP A 1 196 ? -0.603 -12.412 2.036 1.00 93.75 196 TRP A O 1
ATOM 1536 N N . LEU A 1 197 ? 1.123 -11.035 1.641 1.00 86.62 197 LEU A N 1
ATOM 1537 C CA . LEU A 1 197 ? 1.540 -11.664 0.383 1.00 86.62 197 LEU A CA 1
ATOM 1538 C C . LEU A 1 197 ? 1.795 -13.171 0.519 1.00 86.62 197 LEU A C 1
ATOM 1540 O O . LEU A 1 197 ? 1.550 -13.921 -0.422 1.00 86.62 197 LEU A O 1
ATOM 1544 N N . ARG A 1 198 ? 2.315 -13.623 1.669 1.00 82.12 198 ARG A N 1
ATOM 1545 C CA . ARG A 1 198 ? 2.580 -15.052 1.906 1.00 82.12 198 ARG A CA 1
ATOM 1546 C C . ARG A 1 198 ? 1.299 -15.882 1.906 1.00 82.12 198 ARG A C 1
ATOM 1548 O O . ARG A 1 198 ? 1.338 -17.024 1.463 1.00 82.12 198 ARG A O 1
ATOM 1555 N N . ALA A 1 199 ? 0.212 -15.322 2.430 1.00 82.81 199 ALA A N 1
ATOM 1556 C CA . ALA A 1 199 ? -1.087 -15.979 2.489 1.00 82.81 199 ALA A CA 1
ATOM 1557 C C . ALA A 1 199 ? -1.905 -15.750 1.207 1.00 82.81 199 ALA A C 1
ATOM 1559 O O . ALA A 1 199 ? -2.564 -16.671 0.737 1.00 82.81 199 ALA A O 1
ATOM 1560 N N . HIS A 1 200 ? -1.802 -14.553 0.617 1.00 84.62 200 HIS A N 1
ATOM 1561 C CA . HIS A 1 200 ? -2.640 -14.086 -0.492 1.00 84.62 200 HIS A CA 1
ATOM 1562 C C . HIS A 1 200 ? -1.791 -13.478 -1.624 1.00 84.62 200 HIS A C 1
ATOM 1564 O O . HIS A 1 200 ? -1.756 -12.255 -1.801 1.00 84.62 200 HIS A O 1
ATOM 1570 N N . PRO A 1 201 ? -1.062 -14.305 -2.398 1.00 78.81 201 PRO A N 1
ATOM 1571 C CA . PRO A 1 201 ? -0.084 -13.833 -3.383 1.00 78.81 201 PRO A CA 1
ATOM 1572 C C . PRO A 1 201 ? -0.691 -13.042 -4.554 1.00 78.81 201 PRO A C 1
ATOM 1574 O O . PRO A 1 201 ? 0.024 -12.300 -5.228 1.00 78.81 201 PRO A O 1
ATOM 1577 N N . ASP A 1 202 ? -1.991 -13.193 -4.803 1.00 78.31 202 ASP A N 1
ATOM 1578 C CA . ASP A 1 202 ? -2.759 -12.556 -5.874 1.00 78.31 202 ASP A CA 1
ATOM 1579 C C . ASP A 1 202 ? -3.609 -11.364 -5.397 1.00 78.31 202 ASP A C 1
ATOM 1581 O O . ASP A 1 202 ? -4.334 -10.775 -6.201 1.00 78.31 202 ASP A O 1
ATOM 1585 N N . ARG A 1 203 ? -3.532 -10.997 -4.108 1.00 83.19 203 ARG A N 1
ATOM 1586 C CA . ARG A 1 203 ? -4.369 -9.956 -3.486 1.00 83.19 203 ARG A CA 1
ATOM 1587 C C . ARG A 1 203 ? -3.520 -8.886 -2.807 1.00 83.19 203 ARG A C 1
ATOM 1589 O O . ARG A 1 203 ? -3.406 -8.893 -1.588 1.00 83.19 203 ARG A O 1
ATOM 1596 N N . PRO A 1 204 ? -2.900 -7.949 -3.535 1.00 87.25 204 PRO A N 1
ATOM 1597 C CA . PRO A 1 204 ? -2.131 -6.891 -2.890 1.00 87.25 204 PRO A CA 1
ATOM 1598 C C . PRO A 1 204 ? -3.034 -5.983 -2.041 1.00 87.25 204 PRO A C 1
ATOM 1600 O O . PRO A 1 204 ? -4.132 -5.606 -2.457 1.00 87.25 204 PRO A O 1
ATOM 1603 N N . LEU A 1 205 ? -2.543 -5.578 -0.869 1.00 94.25 205 LEU A N 1
ATOM 1604 C CA . LEU A 1 205 ? -3.182 -4.545 -0.060 1.00 94.25 205 LEU A CA 1
ATOM 1605 C C . LEU A 1 205 ? -3.215 -3.222 -0.832 1.00 94.25 205 LEU A C 1
ATOM 1607 O O . LEU A 1 205 ? -2.248 -2.861 -1.500 1.00 94.25 205 LEU A O 1
ATOM 1611 N N . GLN A 1 206 ? -4.311 -2.481 -0.716 1.00 95.06 206 GLN A N 1
ATOM 1612 C CA . GLN A 1 206 ? -4.441 -1.144 -1.291 1.00 95.06 206 GLN A CA 1
ATOM 1613 C C . GLN A 1 206 ? -4.269 -0.130 -0.165 1.00 95.06 206 GLN A C 1
ATOM 1615 O O . GLN A 1 206 ? -5.183 0.036 0.641 1.00 95.06 206 GLN A O 1
ATOM 1620 N N . VAL A 1 207 ? -3.101 0.508 -0.096 1.00 95.50 207 VAL A N 1
ATOM 1621 C CA . VAL A 1 207 ? -2.742 1.464 0.961 1.00 95.50 207 VAL A CA 1
ATOM 1622 C C . VAL A 1 207 ? -3.027 2.886 0.485 1.00 95.50 207 VAL A C 1
ATOM 1624 O O . VAL A 1 207 ? -2.538 3.308 -0.562 1.00 95.50 207 VAL A O 1
ATOM 1627 N N . GLY A 1 208 ? -3.856 3.598 1.232 1.00 93.06 208 GLY A N 1
ATOM 1628 C CA . GLY A 1 208 ? -4.218 4.983 0.984 1.00 93.06 208 GLY A CA 1
ATOM 1629 C C . GLY A 1 208 ? -3.311 5.916 1.757 1.00 93.06 208 GLY A C 1
ATOM 1630 O O . GLY A 1 208 ? -2.089 5.779 1.734 1.00 93.06 208 GLY A O 1
ATOM 1631 N N . ASP A 1 209 ? -3.920 6.868 2.439 1.00 92.62 209 ASP A N 1
ATOM 1632 C CA . ASP A 1 209 ? -3.220 7.985 3.047 1.00 92.62 209 ASP A CA 1
ATOM 1633 C C . ASP A 1 209 ? -2.550 7.586 4.361 1.00 92.62 209 ASP A C 1
ATOM 1635 O O . ASP A 1 209 ? -3.080 6.793 5.140 1.00 92.62 209 ASP A O 1
ATOM 1639 N N . ILE A 1 210 ? -1.360 8.135 4.604 1.00 94.62 210 ILE A N 1
ATOM 1640 C CA . ILE A 1 210 ? -0.616 7.982 5.858 1.00 94.62 210 ILE A CA 1
ATOM 1641 C C . ILE A 1 210 ? -0.491 9.332 6.544 1.00 94.62 210 ILE A C 1
ATOM 1643 O O . ILE A 1 210 ? -0.946 9.505 7.668 1.00 94.62 210 ILE A O 1
ATOM 1647 N N . SER A 1 211 ? 0.166 10.265 5.865 1.00 93.38 211 SER A N 1
ATOM 1648 C CA . SER A 1 211 ? 0.360 11.663 6.230 1.00 93.38 211 SER A CA 1
ATOM 1649 C C . SER A 1 211 ? 1.156 12.338 5.120 1.00 93.38 211 SER A C 1
ATOM 1651 O O . SER A 1 211 ? 1.622 11.699 4.169 1.00 93.38 211 SER A O 1
ATOM 1653 N N . ARG A 1 212 ? 1.392 13.632 5.307 1.00 92.00 212 ARG A N 1
ATOM 1654 C CA . ARG A 1 212 ? 2.304 14.428 4.492 1.00 92.00 212 ARG A CA 1
ATOM 1655 C C . ARG A 1 212 ? 3.626 14.669 5.210 1.00 92.00 212 ARG A C 1
ATOM 1657 O O . ARG A 1 212 ? 3.671 14.589 6.440 1.00 92.00 212 ARG A O 1
ATOM 1664 N N . PRO A 1 213 ? 4.706 15.009 4.485 1.00 94.00 213 PRO A N 1
ATOM 1665 C CA . PRO A 1 213 ? 5.980 15.346 5.103 1.00 94.00 213 PRO A CA 1
ATOM 1666 C C . PRO A 1 213 ? 5.814 16.430 6.164 1.00 94.00 213 PRO A C 1
ATOM 1668 O O . PRO A 1 213 ? 5.192 17.464 5.928 1.00 94.00 213 PRO A O 1
ATOM 1671 N N . GLY A 1 214 ? 6.349 16.176 7.354 1.00 94.81 214 GLY A N 1
ATOM 1672 C CA . GLY A 1 214 ? 6.208 17.073 8.492 1.00 94.81 214 GLY A CA 1
ATOM 1673 C C . GLY A 1 214 ? 4.883 16.975 9.240 1.00 94.81 214 GLY A C 1
ATOM 1674 O O . GLY A 1 214 ? 4.663 17.774 10.147 1.00 94.81 214 GLY A O 1
ATOM 1675 N N . GLY A 1 215 ? 3.996 16.045 8.876 1.00 92.75 215 GLY A N 1
ATOM 1676 C CA . GLY A 1 215 ? 2.702 15.894 9.535 1.00 92.75 215 GLY A CA 1
ATOM 1677 C C . GLY A 1 215 ? 1.770 17.080 9.308 1.00 92.75 215 GLY A C 1
ATOM 1678 O O . GLY A 1 215 ? 1.005 17.437 10.200 1.00 92.75 215 GLY A O 1
ATOM 1679 N N . ILE A 1 216 ? 1.897 17.756 8.165 1.00 88.50 216 ILE A N 1
ATOM 1680 C CA . ILE A 1 216 ? 1.143 18.980 7.900 1.00 88.50 216 ILE A CA 1
ATOM 1681 C C . ILE A 1 216 ? -0.344 18.671 7.705 1.00 88.50 216 ILE A C 1
ATOM 1683 O O . ILE A 1 216 ? -0.701 17.634 7.142 1.00 88.50 216 ILE A O 1
ATOM 1687 N N . ASP A 1 217 ? -1.206 19.579 8.159 1.00 82.81 217 ASP A N 1
ATOM 1688 C CA . ASP A 1 217 ? -2.648 19.422 7.995 1.00 82.81 217 ASP A CA 1
ATOM 1689 C C . ASP A 1 217 ? -3.031 19.601 6.531 1.00 82.81 217 ASP A C 1
ATOM 1691 O O . ASP A 1 217 ? -2.527 20.480 5.824 1.00 82.81 217 ASP A O 1
ATOM 1695 N N . THR A 1 218 ? -3.957 18.768 6.087 1.00 65.88 218 THR A N 1
ATOM 1696 C CA . THR A 1 218 ? -4.583 18.902 4.781 1.00 65.88 218 THR A CA 1
ATOM 1697 C C . THR A 1 218 ? -6.064 18.583 4.912 1.00 65.88 218 THR A C 1
ATOM 1699 O O . THR A 1 218 ? -6.418 17.695 5.687 1.00 65.88 218 THR A O 1
ATOM 1702 N N . PRO A 1 219 ? -6.950 19.302 4.190 1.00 62.19 219 PRO A N 1
ATOM 1703 C CA . PRO A 1 219 ? -8.394 19.273 4.448 1.00 62.19 219 PRO A CA 1
ATOM 1704 C C . PRO A 1 219 ? -9.039 17.880 4.464 1.00 62.19 219 PRO A C 1
ATOM 1706 O O . PRO A 1 219 ? -10.109 17.718 5.047 1.00 62.19 219 PRO A O 1
ATOM 1709 N N . ASP A 1 220 ? -8.393 16.901 3.831 1.00 63.91 220 ASP A N 1
ATOM 1710 C CA . ASP A 1 220 ? -8.895 15.543 3.631 1.00 63.91 220 ASP A CA 1
ATOM 1711 C C . ASP A 1 220 ? -8.248 14.495 4.542 1.00 63.91 220 ASP A C 1
ATOM 1713 O O . ASP A 1 220 ? -8.720 13.366 4.587 1.00 63.91 220 ASP A O 1
ATOM 1717 N N . HIS A 1 221 ? -7.246 14.884 5.336 1.00 63.28 221 HIS A N 1
ATOM 1718 C CA . HIS A 1 221 ? -6.423 13.975 6.141 1.00 63.28 221 HIS A CA 1
ATOM 1719 C C . HIS A 1 221 ? -6.469 14.306 7.643 1.00 63.28 221 HIS A C 1
ATOM 1721 O O . HIS A 1 221 ? -5.489 14.133 8.372 1.00 63.28 221 HIS A O 1
ATOM 1727 N N . LEU A 1 222 ? -7.611 14.801 8.132 1.00 73.44 222 LEU A N 1
ATOM 1728 C CA . LEU A 1 222 ? -7.778 15.138 9.546 1.00 73.44 222 LEU A CA 1
ATOM 1729 C C . LEU A 1 222 ? -7.556 13.894 10.427 1.00 73.44 222 LEU A C 1
ATOM 1731 O O . LEU A 1 222 ? -8.300 12.916 10.342 1.00 73.44 222 LEU A O 1
ATOM 1735 N N . GLY A 1 223 ? -6.561 13.951 11.311 1.00 81.25 223 GLY A N 1
ATOM 1736 C CA . GLY A 1 223 ? -6.169 12.850 12.189 1.00 81.25 223 GLY A CA 1
ATOM 1737 C C . GLY A 1 223 ? -4.955 12.049 11.713 1.00 81.25 223 GLY A C 1
ATOM 1738 O O . GLY A 1 223 ? -4.565 11.127 12.417 1.00 81.25 223 GLY A O 1
ATOM 1739 N N . HIS A 1 224 ? -4.349 12.378 10.567 1.00 92.31 224 HIS A N 1
ATOM 1740 C CA . HIS A 1 224 ? -3.144 11.721 10.037 1.00 92.31 224 HIS A CA 1
ATOM 1741 C C . HIS A 1 224 ? -1.842 12.474 10.343 1.00 92.31 224 HIS A C 1
ATOM 1743 O O . HIS A 1 224 ? -0.747 12.000 10.033 1.00 92.31 224 HIS A O 1
ATOM 1749 N N . GLU A 1 225 ? -1.912 13.640 10.982 1.00 92.75 225 GLU A N 1
ATOM 1750 C CA . GLU A 1 225 ? -0.787 14.562 11.187 1.00 92.75 225 GLU A CA 1
ATOM 1751 C C . GLU A 1 225 ? 0.359 13.946 12.006 1.00 92.75 225 GLU A C 1
ATOM 1753 O O . GLU A 1 225 ? 1.491 14.411 11.956 1.00 92.75 225 GLU A O 1
ATOM 1758 N N . ALA A 1 226 ? 0.100 12.887 12.777 1.00 94.94 226 ALA A N 1
ATOM 1759 C CA . ALA A 1 226 ? 1.133 12.200 13.549 1.00 94.94 226 ALA A CA 1
ATOM 1760 C C . ALA A 1 226 ? 2.019 11.260 12.708 1.00 94.94 226 ALA A C 1
ATOM 1762 O O . ALA A 1 226 ? 3.012 10.751 13.226 1.00 94.94 226 ALA A O 1
ATOM 1763 N N . GLY A 1 227 ? 1.663 10.978 11.446 1.00 95.81 227 GLY A N 1
ATOM 1764 C CA . GLY A 1 227 ? 2.372 9.995 10.619 1.00 95.81 227 GLY A CA 1
ATOM 1765 C C . GLY A 1 227 ? 2.258 8.562 11.140 1.00 95.81 227 GLY A C 1
ATOM 1766 O O . GLY A 1 227 ? 3.135 7.743 10.858 1.00 95.81 227 GLY A O 1
ATOM 1767 N N . LYS A 1 228 ? 1.219 8.290 11.941 1.00 97.00 228 LYS A N 1
ATOM 1768 C CA . LYS A 1 228 ? 0.936 7.002 12.593 1.00 97.00 228 LYS A CA 1
ATOM 1769 C C . LYS A 1 228 ? -0.358 6.345 12.129 1.00 97.00 228 LYS A C 1
ATOM 1771 O O . LYS A 1 228 ? -0.638 5.211 12.510 1.00 97.00 228 LYS A O 1
ATOM 1776 N N . ASN A 1 229 ? -1.122 7.044 11.307 1.00 95.81 229 ASN A N 1
ATOM 1777 C CA . ASN A 1 229 ? -2.405 6.593 10.811 1.00 95.81 229 ASN A CA 1
ATOM 1778 C C . ASN A 1 229 ? -2.263 6.151 9.366 1.00 95.81 229 ASN A C 1
ATOM 1780 O O . ASN A 1 229 ? -1.448 6.716 8.651 1.00 95.81 229 ASN A O 1
ATOM 1784 N N . VAL A 1 230 ? -2.980 5.106 8.963 1.00 96.88 230 VAL A N 1
ATOM 1785 C CA . VAL A 1 230 ? -2.871 4.532 7.620 1.00 96.88 230 VAL A CA 1
ATOM 1786 C C . VAL A 1 230 ? -4.241 4.089 7.149 1.00 96.88 230 VAL A C 1
ATOM 1788 O O . VAL A 1 230 ? -4.851 3.228 7.782 1.00 96.88 230 VAL A O 1
ATOM 1791 N N . ASP A 1 231 ? -4.675 4.599 6.006 1.00 95.69 231 ASP A N 1
ATOM 1792 C CA . ASP A 1 231 ? -5.884 4.121 5.355 1.00 95.69 231 ASP A CA 1
ATOM 1793 C C . ASP A 1 231 ? -5.599 2.919 4.468 1.00 95.69 231 ASP A C 1
ATOM 1795 O O . ASP A 1 231 ? -4.576 2.824 3.786 1.00 95.69 231 ASP A O 1
ATOM 1799 N N . LEU A 1 232 ? -6.530 1.975 4.462 1.00 96.50 232 LEU A N 1
ATOM 1800 C CA . LEU A 1 232 ? -6.456 0.778 3.640 1.00 96.50 232 LEU A CA 1
ATOM 1801 C C . LEU A 1 232 ? -7.838 0.441 3.098 1.00 96.50 232 LEU A C 1
ATOM 1803 O O . LEU A 1 232 ? -8.810 0.413 3.851 1.00 96.50 232 LEU A O 1
ATOM 1807 N N . ARG A 1 233 ? -7.963 0.157 1.799 1.00 96.19 233 ARG A N 1
ATOM 1808 C CA . ARG A 1 233 ? -9.280 -0.218 1.256 1.00 96.19 233 ARG A CA 1
ATOM 1809 C C . ARG A 1 233 ? -9.752 -1.548 1.837 1.00 96.19 233 ARG A C 1
ATOM 1811 O O . ARG A 1 233 ? -8.931 -2.448 2.006 1.00 96.19 233 ARG A O 1
ATOM 1818 N N . PRO A 1 234 ? -11.063 -1.732 2.065 1.00 96.69 234 PRO A N 1
ATOM 1819 C CA . PRO A 1 234 ? -11.584 -3.018 2.475 1.00 96.69 234 PRO A CA 1
ATOM 1820 C C . PRO A 1 234 ? -11.319 -4.048 1.378 1.00 96.69 234 PRO A C 1
ATOM 1822 O O . PRO A 1 234 ? -11.212 -3.716 0.193 1.00 96.69 234 PRO A O 1
ATOM 1825 N N . LEU A 1 235 ? -11.173 -5.301 1.791 1.00 96.31 235 LEU A N 1
ATOM 1826 C CA . LEU A 1 235 ? -10.639 -6.339 0.924 1.00 96.31 235 LEU A CA 1
ATOM 1827 C C . LEU A 1 235 ? -11.705 -6.781 -0.083 1.00 96.31 235 LEU A C 1
ATOM 1829 O O . LEU A 1 235 ? -12.904 -6.782 0.207 1.00 96.31 235 LEU A O 1
ATOM 1833 N N . ARG A 1 236 ? -11.256 -7.125 -1.291 1.00 93.75 236 ARG A N 1
ATOM 1834 C CA . ARG A 1 236 ? -12.108 -7.487 -2.428 1.00 93.75 236 ARG A CA 1
ATOM 1835 C C . ARG A 1 236 ? -12.139 -8.988 -2.659 1.00 93.75 236 ARG A C 1
ATOM 1837 O O . ARG A 1 236 ? -11.134 -9.670 -2.480 1.00 93.75 236 ARG A O 1
ATOM 1844 N N . LYS A 1 237 ? -13.271 -9.464 -3.176 1.00 92.69 237 LYS A N 1
ATOM 1845 C CA . LYS A 1 237 ? -13.452 -10.815 -3.725 1.00 92.69 237 LYS A CA 1
ATOM 1846 C C . LYS A 1 237 ? -12.742 -11.006 -5.059 1.00 92.69 237 LYS A C 1
ATOM 1848 O O . LYS A 1 237 ? -12.352 -12.127 -5.379 1.00 92.69 237 LYS A O 1
ATOM 1853 N N . ASP A 1 238 ? -12.487 -9.926 -5.792 1.00 86.69 238 ASP A N 1
ATOM 1854 C CA . ASP A 1 238 ? -11.658 -9.900 -7.002 1.00 86.69 238 ASP A CA 1
ATOM 1855 C C . ASP A 1 238 ? -10.239 -9.350 -6.732 1.00 86.69 238 ASP A C 1
ATOM 1857 O O . ASP A 1 238 ? -9.936 -8.849 -5.646 1.00 86.69 238 ASP A O 1
ATOM 1861 N N . SER A 1 239 ? -9.350 -9.470 -7.719 1.00 82.31 239 SER A N 1
ATOM 1862 C CA . SER A 1 239 ? -7.958 -9.001 -7.635 1.00 82.31 239 SER A CA 1
ATOM 1863 C C . SER A 1 239 ? -7.766 -7.595 -8.222 1.00 82.31 239 SER A C 1
ATOM 1865 O O . SER A 1 239 ? -6.659 -7.259 -8.642 1.00 82.31 239 SER A O 1
ATOM 1867 N N . LEU A 1 240 ? -8.826 -6.781 -8.329 1.00 83.38 240 LEU A N 1
ATOM 1868 C CA . LEU A 1 240 ? -8.702 -5.430 -8.883 1.00 83.38 240 LEU A CA 1
ATOM 1869 C C . LEU A 1 240 ? -7.898 -4.523 -7.945 1.00 83.38 240 LEU A C 1
ATOM 1871 O O . LEU A 1 240 ? -8.065 -4.558 -6.725 1.00 83.38 240 LEU A O 1
ATOM 1875 N N . THR A 1 241 ? -7.075 -3.653 -8.535 1.00 82.50 241 THR A N 1
ATOM 1876 C CA . THR A 1 241 ? -6.251 -2.663 -7.826 1.00 82.50 241 THR A CA 1
ATOM 1877 C C . THR A 1 241 ? -6.413 -1.253 -8.408 1.00 82.50 241 THR A C 1
ATOM 1879 O O . THR A 1 241 ? -7.113 -1.044 -9.405 1.00 82.50 241 THR A O 1
ATOM 1882 N N . GLY A 1 242 ? -5.815 -0.252 -7.757 1.00 79.38 242 GLY A N 1
ATOM 1883 C CA . GLY A 1 242 ? -5.825 1.139 -8.208 1.00 79.38 242 GLY A CA 1
ATOM 1884 C C . GLY A 1 242 ? -7.222 1.761 -8.187 1.00 79.38 242 GLY A C 1
ATOM 1885 O O . GLY A 1 242 ? -8.065 1.424 -7.355 1.00 79.38 242 GLY A O 1
ATOM 1886 N N . ASP A 1 243 ? -7.512 2.689 -9.097 1.00 76.81 243 ASP A N 1
ATOM 1887 C CA . ASP A 1 243 ? -8.807 3.388 -9.119 1.00 76.81 243 ASP A CA 1
ATOM 1888 C C . ASP A 1 243 ? -10.005 2.470 -9.397 1.00 76.81 243 ASP A C 1
ATOM 1890 O O . ASP A 1 243 ? -11.091 2.715 -8.870 1.00 76.81 243 ASP A O 1
ATOM 1894 N N . GLY A 1 244 ? -9.802 1.371 -10.130 1.00 79.44 244 GLY A N 1
ATOM 1895 C CA . GLY A 1 244 ? -10.839 0.366 -10.390 1.00 79.44 244 GLY A CA 1
ATOM 1896 C C . GLY A 1 244 ? -11.258 -0.435 -9.152 1.00 79.44 244 GLY A C 1
ATOM 1897 O O . GLY A 1 244 ? -12.315 -1.056 -9.151 1.00 79.44 244 GLY A O 1
ATOM 1898 N N . ALA A 1 245 ? -10.469 -0.395 -8.076 1.00 84.81 245 ALA A N 1
ATOM 1899 C CA . ALA A 1 245 ? -10.726 -1.160 -6.858 1.00 84.81 245 ALA A CA 1
ATOM 1900 C C . ALA A 1 245 ? -11.589 -0.425 -5.814 1.00 84.81 245 ALA A C 1
ATOM 1902 O O . ALA A 1 245 ? -11.665 -0.875 -4.669 1.00 84.81 245 ALA A O 1
ATOM 1903 N N . ARG A 1 246 ? -12.171 0.742 -6.131 1.00 90.12 246 ARG A N 1
ATOM 1904 C CA . ARG A 1 246 ? -12.942 1.539 -5.156 1.00 90.12 246 ARG A CA 1
ATOM 1905 C C . ARG A 1 246 ? -14.199 0.772 -4.735 1.00 90.12 246 ARG A C 1
ATOM 1907 O O . ARG A 1 246 ? -14.876 0.198 -5.584 1.00 90.12 246 ARG A O 1
ATOM 1914 N N . LEU A 1 247 ? -14.487 0.743 -3.434 1.00 93.94 247 LEU A N 1
ATOM 1915 C CA . LEU A 1 247 ? -15.676 0.099 -2.867 1.00 93.94 247 LEU A CA 1
ATOM 1916 C C . LEU A 1 247 ? -15.963 0.580 -1.447 1.00 93.94 247 LEU A C 1
ATOM 1918 O O . LEU A 1 247 ? -15.095 1.137 -0.782 1.00 93.94 247 LEU A O 1
ATOM 1922 N N . THR A 1 248 ? -17.161 0.272 -0.973 1.00 95.69 248 THR A N 1
ATOM 1923 C CA . THR A 1 248 ? -17.606 0.345 0.417 1.00 95.69 248 THR A CA 1
ATOM 1924 C C . THR A 1 248 ? -17.932 -1.052 0.948 1.00 95.69 248 THR A C 1
ATOM 1926 O O . THR A 1 248 ? -18.210 -1.968 0.174 1.00 95.69 248 THR A O 1
ATOM 1929 N N . TYR A 1 249 ? -18.018 -1.226 2.271 1.00 95.62 249 TYR A N 1
ATOM 1930 C CA . TYR A 1 249 ? -18.479 -2.499 2.859 1.00 95.62 249 TYR A CA 1
ATOM 1931 C C . TYR A 1 249 ? -19.901 -2.906 2.421 1.00 95.62 249 TYR A C 1
ATOM 1933 O O . TYR A 1 249 ? -20.331 -4.042 2.638 1.00 95.62 249 TYR A O 1
ATOM 1941 N N . ARG A 1 250 ? -20.669 -1.970 1.844 1.00 95.44 250 ARG A N 1
ATOM 1942 C CA . ARG A 1 250 ? -22.029 -2.218 1.351 1.00 95.44 250 ARG A CA 1
ATOM 1943 C C . ARG A 1 250 ? -22.045 -2.899 -0.015 1.00 95.44 250 ARG A C 1
ATOM 1945 O O . ARG A 1 250 ? -23.067 -3.488 -0.356 1.00 95.44 250 ARG A O 1
ATOM 1952 N N . ASP A 1 251 ? -20.941 -2.876 -0.756 1.00 96.00 251 ASP A N 1
ATOM 1953 C CA . ASP A 1 251 ? -20.842 -3.455 -2.098 1.00 96.00 251 ASP A CA 1
ATOM 1954 C C . ASP A 1 251 ? -20.658 -4.977 -2.022 1.00 96.00 251 ASP A C 1
ATOM 1956 O O . ASP A 1 251 ? -19.593 -5.507 -2.323 1.00 96.00 251 ASP A O 1
ATOM 1960 N N . ARG A 1 252 ? -21.691 -5.701 -1.572 1.00 92.62 252 ARG A N 1
ATOM 1961 C CA . ARG A 1 252 ? -21.613 -7.130 -1.203 1.00 92.62 252 ARG A CA 1
ATOM 1962 C C . ARG A 1 252 ? -21.154 -8.065 -2.329 1.00 92.62 252 ARG A C 1
ATOM 1964 O O . ARG A 1 252 ? -20.644 -9.145 -2.028 1.00 92.62 252 ARG A O 1
ATOM 1971 N N . ASP A 1 253 ? -21.283 -7.662 -3.588 1.00 93.88 253 ASP A N 1
ATOM 1972 C CA . ASP A 1 253 ? -20.829 -8.453 -4.739 1.00 93.88 253 ASP A CA 1
ATOM 1973 C C . ASP A 1 253 ? -19.306 -8.421 -4.913 1.00 93.88 253 ASP A C 1
ATOM 1975 O O . ASP A 1 253 ? -18.718 -9.407 -5.350 1.00 93.88 253 ASP A O 1
ATOM 1979 N N . ALA A 1 254 ? -18.658 -7.323 -4.515 1.00 94.62 254 ALA A N 1
ATOM 1980 C CA . ALA A 1 254 ? -17.219 -7.111 -4.667 1.00 94.62 254 ALA A CA 1
ATOM 1981 C C . ALA A 1 254 ? -16.455 -7.129 -3.333 1.00 94.62 254 ALA A C 1
ATOM 1983 O O . ALA A 1 254 ? -15.292 -7.520 -3.304 1.00 94.62 254 ALA A O 1
ATOM 1984 N N . TYR A 1 255 ? -17.086 -6.713 -2.236 1.00 97.00 255 TYR A N 1
ATOM 1985 C CA . TYR A 1 255 ? -16.503 -6.668 -0.900 1.00 97.00 255 TYR A CA 1
ATOM 1986 C C . TYR A 1 255 ? -16.405 -8.064 -0.274 1.00 97.00 255 TYR A C 1
ATOM 1988 O O . TYR A 1 255 ? -17.382 -8.819 -0.269 1.00 97.00 255 TYR A O 1
ATOM 1996 N N . ASP A 1 256 ? -15.246 -8.379 0.303 1.00 97.12 256 ASP A N 1
ATOM 1997 C CA . ASP A 1 256 ? -14.992 -9.610 1.045 1.00 97.12 256 ASP A CA 1
ATOM 1998 C C . ASP A 1 256 ? -14.853 -9.328 2.558 1.00 97.12 256 ASP A C 1
ATOM 2000 O O . ASP A 1 256 ? -13.795 -8.877 3.029 1.00 97.12 256 ASP A O 1
ATOM 2004 N N . PRO A 1 257 ? -15.915 -9.566 3.353 1.00 97.00 257 PRO A N 1
ATOM 2005 C CA . PRO A 1 257 ? -15.865 -9.345 4.792 1.00 97.00 257 PRO A CA 1
ATOM 2006 C C . PRO A 1 257 ? -14.947 -10.334 5.513 1.00 97.00 257 PRO A C 1
ATOM 2008 O O . PRO A 1 257 ? -14.334 -9.965 6.514 1.00 97.00 257 PRO A O 1
ATOM 2011 N N . ASP A 1 258 ? -14.808 -11.563 5.020 1.00 97.38 258 ASP A N 1
ATOM 2012 C CA . ASP A 1 258 ? -14.013 -12.590 5.693 1.00 97.38 258 ASP A CA 1
ATOM 2013 C C . ASP A 1 258 ? -12.523 -12.357 5.470 1.00 97.38 258 ASP A C 1
ATOM 2015 O O . ASP A 1 258 ? -11.750 -12.385 6.432 1.00 97.38 258 ASP A O 1
ATOM 2019 N N . LEU A 1 259 ? -12.139 -11.981 4.250 1.00 97.06 259 LEU A N 1
ATOM 2020 C CA . LEU A 1 259 ? -10.775 -11.561 3.941 1.00 97.06 259 LEU A CA 1
ATOM 2021 C C . LEU A 1 259 ? -10.398 -10.282 4.708 1.00 97.06 259 LEU A C 1
ATOM 2023 O O . LEU A 1 259 ? -9.276 -10.137 5.193 1.00 97.06 259 LEU A O 1
ATOM 2027 N N . THR A 1 260 ? -11.360 -9.373 4.909 1.00 98.31 260 THR A N 1
ATOM 2028 C CA . THR A 1 260 ? -11.156 -8.182 5.747 1.00 98.31 260 THR A CA 1
ATOM 2029 C C . THR A 1 260 ? -10.948 -8.538 7.219 1.00 98.31 260 THR A C 1
ATOM 2031 O O . THR A 1 260 ? -10.032 -8.009 7.851 1.00 98.31 260 THR A O 1
ATOM 2034 N N . ARG A 1 261 ? -11.741 -9.462 7.778 1.00 98.56 261 ARG A N 1
ATOM 2035 C CA . ARG A 1 261 ? -11.528 -9.977 9.143 1.00 98.56 261 ARG A CA 1
ATOM 2036 C C . ARG A 1 261 ? -10.165 -10.643 9.281 1.00 98.56 261 ARG A C 1
ATOM 2038 O O . ARG A 1 261 ? -9.471 -10.418 10.270 1.00 98.56 261 ARG A O 1
ATOM 2045 N N . GLU A 1 262 ? -9.767 -11.447 8.299 1.00 98.31 262 GLU A N 1
ATOM 2046 C CA . GLU A 1 262 ? -8.460 -12.098 8.280 1.00 98.31 262 GLU A CA 1
ATOM 2047 C C . GLU A 1 262 ? -7.319 -11.076 8.305 1.00 98.31 262 GLU A C 1
ATOM 2049 O O . GLU A 1 262 ? -6.416 -11.185 9.142 1.00 98.31 262 GLU A O 1
ATOM 2054 N N . PHE A 1 263 ? -7.398 -10.042 7.465 1.00 98.50 263 PHE A N 1
ATOM 2055 C CA . PHE A 1 263 ? -6.436 -8.946 7.477 1.00 98.50 263 PHE A CA 1
ATOM 2056 C C . PHE A 1 263 ? -6.381 -8.253 8.845 1.00 98.50 263 PHE A C 1
ATOM 2058 O O . PHE A 1 263 ? -5.297 -8.070 9.395 1.00 98.50 263 PHE A O 1
ATOM 2065 N N . ILE A 1 264 ? -7.530 -7.916 9.440 1.00 98.56 264 ILE A N 1
ATOM 2066 C CA . ILE A 1 264 ? -7.586 -7.258 10.754 1.00 98.56 264 ILE A CA 1
ATOM 2067 C C . ILE A 1 264 ? -6.937 -8.133 11.840 1.00 98.56 264 ILE A C 1
ATOM 2069 O O . ILE A 1 264 ? -6.180 -7.624 12.670 1.00 98.56 264 ILE A O 1
ATOM 2073 N N . ARG A 1 265 ? -7.164 -9.455 11.821 1.00 98.44 265 ARG A N 1
ATOM 2074 C CA . ARG A 1 265 ? -6.502 -10.401 12.739 1.00 98.44 265 ARG A CA 1
ATOM 2075 C C . ARG A 1 265 ? -4.992 -10.433 12.528 1.00 98.44 265 ARG A C 1
ATOM 2077 O O . ARG A 1 265 ? -4.245 -10.384 13.506 1.00 98.44 265 ARG A O 1
ATOM 2084 N N . LEU A 1 266 ? -4.533 -10.503 11.274 1.00 98.19 266 LEU A N 1
ATOM 2085 C CA . LEU A 1 266 ? -3.107 -10.426 10.941 1.00 98.19 266 LEU A CA 1
ATOM 2086 C C . LEU A 1 266 ? -2.507 -9.125 11.485 1.00 98.19 266 LEU A C 1
ATOM 2088 O O . LEU A 1 266 ? -1.478 -9.162 12.162 1.00 98.19 266 LEU A O 1
ATOM 2092 N N . ALA A 1 267 ? -3.178 -8.001 11.240 1.00 98.06 267 ALA A N 1
ATOM 2093 C CA . ALA A 1 267 ? -2.730 -6.685 11.654 1.00 98.06 267 ALA A CA 1
ATOM 2094 C C . ALA A 1 267 ? -2.603 -6.574 13.172 1.00 98.06 267 ALA A C 1
ATOM 2096 O O . ALA A 1 267 ? -1.545 -6.198 13.680 1.00 98.06 267 ALA A O 1
ATOM 2097 N N . ARG A 1 268 ? -3.626 -7.020 13.906 1.00 97.56 268 ARG A N 1
ATOM 2098 C CA . ARG A 1 268 ? -3.613 -7.044 15.369 1.00 97.56 268 ARG A CA 1
ATOM 2099 C C . ARG A 1 268 ? -2.557 -7.993 15.939 1.00 97.56 268 ARG A C 1
ATOM 2101 O O . ARG A 1 268 ? -1.936 -7.671 16.947 1.00 97.56 268 ARG A O 1
ATOM 2108 N N . ARG A 1 269 ? -2.316 -9.144 15.301 1.00 97.69 269 ARG A N 1
ATOM 2109 C CA . ARG A 1 269 ? -1.282 -10.107 15.720 1.00 97.69 269 ARG A CA 1
ATOM 2110 C C . ARG A 1 269 ? 0.128 -9.545 15.555 1.00 97.69 269 ARG A C 1
ATOM 2112 O O . ARG A 1 269 ? 0.957 -9.730 16.441 1.00 97.69 269 ARG A O 1
ATOM 2119 N N . LEU A 1 270 ? 0.413 -8.888 14.430 1.00 96.75 270 LEU A N 1
ATOM 2120 C CA . LEU A 1 270 ? 1.722 -8.268 14.197 1.00 96.75 270 LEU A CA 1
ATOM 2121 C C . LEU A 1 270 ? 1.913 -6.992 15.027 1.00 96.75 270 LEU A C 1
ATOM 2123 O O . LEU A 1 270 ? 3.045 -6.678 15.397 1.00 96.75 270 LEU A O 1
ATOM 2127 N N . HIS A 1 271 ? 0.818 -6.292 15.340 1.00 96.94 271 HIS A N 1
ATOM 2128 C CA . HIS A 1 271 ? 0.810 -5.032 16.078 1.00 96.94 271 HIS A CA 1
ATOM 2129 C C . HIS A 1 271 ? -0.270 -5.042 17.179 1.00 96.94 271 HIS A C 1
ATOM 2131 O O . HIS A 1 271 ? -1.349 -4.475 16.996 1.00 96.94 271 HIS A O 1
ATOM 2137 N N . PRO A 1 272 ? 0.011 -5.622 18.365 1.00 96.00 272 PRO A N 1
ATOM 2138 C CA . PRO A 1 272 ? -0.956 -5.731 19.467 1.00 96.00 272 PRO A CA 1
ATOM 2139 C C . PRO A 1 272 ? -1.436 -4.406 20.075 1.00 96.00 272 PRO A C 1
ATOM 2141 O O . PRO A 1 272 ? -2.286 -4.425 20.958 1.00 96.00 272 PRO A O 1
ATOM 2144 N N . GLY A 1 273 ? -0.893 -3.260 19.657 1.00 95.69 273 GLY A N 1
ATOM 2145 C CA . GLY A 1 273 ? -1.379 -1.926 20.027 1.00 95.69 273 GLY A CA 1
ATOM 2146 C C . GLY A 1 273 ? -2.314 -1.292 18.992 1.00 95.69 273 GLY A C 1
ATOM 2147 O O . GLY A 1 273 ? -2.964 -0.307 19.313 1.00 95.69 273 GLY A O 1
ATOM 2148 N N . LEU A 1 274 ? -2.425 -1.868 17.788 1.00 97.38 274 LEU A N 1
ATOM 2149 C CA . LEU A 1 274 ? -3.159 -1.288 16.663 1.00 97.38 274 LEU A CA 1
ATOM 2150 C C . LEU A 1 274 ? -4.655 -1.146 16.960 1.00 97.38 274 LEU A C 1
ATOM 2152 O O . LEU A 1 274 ? -5.302 -2.139 17.312 1.00 97.38 274 LEU A O 1
ATOM 2156 N N . SER A 1 275 ? -5.206 0.046 16.747 1.00 97.12 275 SER A N 1
ATOM 2157 C CA . SER A 1 275 ? -6.655 0.244 16.677 1.00 97.12 275 SER A CA 1
ATOM 2158 C C . SER A 1 275 ? -7.107 0.459 15.232 1.00 97.12 275 SER A C 1
ATOM 2160 O O . SER A 1 275 ? -6.311 0.821 14.366 1.00 97.12 275 SER A O 1
ATOM 2162 N N . VAL A 1 276 ? -8.372 0.156 14.949 1.00 97.25 276 VAL A N 1
ATOM 2163 C CA . VAL A 1 276 ? -8.954 0.249 13.607 1.00 97.25 276 VAL A CA 1
ATOM 2164 C C . VAL A 1 276 ? -10.273 1.000 13.692 1.00 97.25 276 VAL A C 1
ATOM 2166 O O . VAL A 1 276 ? -11.112 0.684 14.538 1.00 97.25 276 VAL A O 1
ATOM 2169 N N . ARG A 1 277 ? -10.498 1.955 12.791 1.00 95.56 277 ARG A N 1
ATOM 2170 C CA . ARG A 1 277 ? -11.831 2.513 12.551 1.00 95.56 277 ARG A CA 1
ATOM 2171 C C . ARG A 1 277 ? -12.376 1.979 11.238 1.00 95.56 277 ARG A C 1
ATOM 2173 O O . ARG A 1 277 ? -11.724 2.090 10.204 1.00 95.56 277 ARG A O 1
ATOM 2180 N N . PHE A 1 278 ? -13.540 1.342 11.299 1.00 96.44 278 PHE A N 1
ATOM 2181 C CA . PHE A 1 278 ? -14.213 0.790 10.129 1.00 96.44 278 PHE A CA 1
ATOM 2182 C C . PHE A 1 278 ? -15.707 0.621 10.397 1.00 96.44 278 PHE A C 1
ATOM 2184 O O . PHE A 1 278 ? -16.104 0.150 11.464 1.00 96.44 278 PHE A O 1
ATOM 2191 N N . ASN A 1 279 ? -16.542 1.004 9.431 1.00 95.50 279 ASN A N 1
ATOM 2192 C CA . ASN A 1 279 ? -17.984 1.107 9.643 1.00 95.50 279 ASN A CA 1
ATOM 2193 C C . ASN A 1 279 ? -18.791 -0.148 9.282 1.00 95.50 279 ASN A C 1
ATOM 2195 O O . ASN A 1 279 ? -20.016 -0.094 9.422 1.00 95.50 279 ASN A O 1
ATOM 2199 N N . ASP A 1 280 ? -18.174 -1.251 8.830 1.00 95.81 280 ASP A N 1
ATOM 2200 C CA . ASP A 1 280 ? -18.925 -2.497 8.616 1.00 95.81 280 ASP A CA 1
ATOM 2201 C C . ASP A 1 280 ? -19.484 -2.999 9.958 1.00 95.81 280 ASP A C 1
ATOM 2203 O O . ASP A 1 280 ? -18.707 -3.452 10.807 1.00 95.81 280 ASP A O 1
ATOM 2207 N N . PRO A 1 281 ? -20.816 -2.970 10.171 1.00 93.88 281 PRO A N 1
ATOM 2208 C CA . PRO A 1 281 ? -21.408 -3.395 11.434 1.00 93.88 281 PRO A CA 1
ATOM 2209 C C . PRO A 1 281 ? -21.112 -4.862 11.759 1.00 93.88 281 PRO A C 1
ATOM 2211 O O . PRO A 1 281 ? -21.068 -5.217 12.935 1.00 93.88 281 PRO A O 1
ATOM 2214 N N . ALA A 1 282 ? -20.873 -5.701 10.744 1.00 94.69 282 ALA A N 1
ATOM 2215 C CA . ALA A 1 282 ? -20.543 -7.110 10.929 1.00 94.69 282 ALA A CA 1
ATOM 2216 C C . ALA A 1 282 ? -19.114 -7.334 11.454 1.00 94.69 282 ALA A C 1
ATOM 2218 O O . ALA A 1 282 ? -18.791 -8.449 11.856 1.00 94.69 282 ALA A O 1
ATOM 2219 N N . ILE A 1 283 ? -18.261 -6.305 11.435 1.00 96.75 283 ILE A N 1
ATOM 2220 C CA . ILE A 1 283 ? -16.912 -6.334 12.011 1.00 96.75 283 ILE A CA 1
ATOM 2221 C C . ILE A 1 283 ? -16.872 -5.462 13.265 1.00 96.75 283 ILE A C 1
ATOM 2223 O O . ILE A 1 283 ? -16.482 -5.936 14.324 1.00 96.75 283 ILE A O 1
ATOM 2227 N N . SER A 1 284 ? -17.331 -4.209 13.200 1.00 94.06 284 SER A N 1
ATOM 2228 C CA . SER A 1 284 ? -17.271 -3.295 14.349 1.00 94.06 284 SER A CA 1
ATOM 2229 C C . SER A 1 284 ? -18.177 -3.715 15.514 1.00 94.06 284 SER A C 1
ATOM 2231 O O . SER A 1 284 ? -17.930 -3.329 16.653 1.00 94.06 284 SER A O 1
ATOM 2233 N N . GLY A 1 285 ? -19.259 -4.452 15.234 1.00 93.81 285 GLY A N 1
ATOM 2234 C CA . GLY A 1 285 ? -20.184 -4.982 16.242 1.00 93.81 285 GLY A CA 1
ATOM 2235 C C . GLY A 1 285 ? -19.844 -6.392 16.734 1.00 93.81 285 GLY A C 1
ATOM 2236 O O . GLY A 1 285 ? -20.489 -6.881 17.660 1.00 93.81 285 GLY A O 1
ATOM 2237 N N . ASP A 1 286 ? -18.855 -7.048 16.129 1.00 97.00 286 ASP A N 1
ATOM 2238 C CA . ASP A 1 286 ? -18.462 -8.412 16.471 1.00 97.00 286 ASP A CA 1
ATOM 2239 C C . ASP A 1 286 ? -17.707 -8.445 17.812 1.00 97.00 286 ASP A C 1
ATOM 2241 O O . ASP A 1 286 ? -16.849 -7.601 18.096 1.00 97.00 286 ASP A O 1
ATOM 2245 N N . ALA A 1 287 ? -18.017 -9.435 18.652 1.00 97.00 287 ALA A N 1
ATOM 2246 C CA . ALA A 1 287 ? -17.406 -9.593 19.966 1.00 97.00 287 ALA A CA 1
ATOM 2247 C C . ALA A 1 287 ? -15.887 -9.823 19.909 1.00 97.00 287 ALA A C 1
ATOM 2249 O O . ALA A 1 287 ? -15.197 -9.422 20.847 1.00 97.00 287 ALA A O 1
ATOM 2250 N N . GLU A 1 288 ? -15.379 -10.424 18.830 1.00 97.31 288 GLU A N 1
ATOM 2251 C CA . GLU A 1 288 ? -13.946 -10.623 18.596 1.00 97.31 288 GLU A CA 1
ATOM 2252 C C . GLU A 1 288 ? -13.214 -9.284 18.417 1.00 97.31 288 GLU A C 1
ATOM 2254 O O . GLU A 1 288 ? -12.125 -9.075 18.954 1.00 97.31 288 GLU A O 1
ATOM 2259 N N . PHE A 1 289 ? -13.827 -8.357 17.680 1.00 97.56 289 PHE A N 1
ATOM 2260 C CA . PHE A 1 289 ? -13.166 -7.150 17.187 1.00 97.56 289 PHE A CA 1
ATOM 2261 C C . PHE A 1 289 ? -13.462 -5.902 18.022 1.00 97.56 289 PHE A C 1
ATOM 2263 O O . PHE A 1 289 ? -12.637 -4.988 18.054 1.00 97.56 289 PHE A O 1
ATOM 2270 N N . LYS A 1 290 ? -14.584 -5.859 18.756 1.00 94.25 290 LYS A N 1
ATOM 2271 C CA . LYS A 1 290 ? -15.072 -4.666 19.483 1.00 94.25 290 LYS A CA 1
ATOM 2272 C C . LYS A 1 290 ? -14.065 -3.998 20.431 1.00 94.25 290 LYS A C 1
ATOM 2274 O O . LYS A 1 290 ? -14.231 -2.835 20.785 1.00 94.25 290 LYS A O 1
ATOM 2279 N N . ALA A 1 291 ? -13.046 -4.729 20.892 1.00 95.12 291 ALA A N 1
ATOM 2280 C CA . ALA A 1 291 ? -12.023 -4.192 21.788 1.00 95.12 291 ALA A CA 1
ATOM 2281 C C . ALA A 1 291 ? -11.046 -3.231 21.082 1.00 95.12 291 ALA A C 1
ATOM 2283 O O . ALA A 1 291 ? -10.440 -2.391 21.744 1.00 95.12 291 ALA A O 1
ATOM 2284 N N . PHE A 1 292 ? -10.887 -3.344 19.759 1.00 96.62 292 PHE A N 1
ATOM 2285 C CA . PHE A 1 292 ? -9.898 -2.575 18.994 1.00 96.62 292 PHE A CA 1
ATOM 2286 C C . PHE A 1 292 ? -10.382 -2.102 17.616 1.00 96.62 292 PHE A C 1
ATOM 2288 O O . PHE A 1 292 ? -9.718 -1.258 17.022 1.00 96.62 292 PHE A O 1
ATOM 2295 N N . VAL A 1 293 ? -11.531 -2.577 17.127 1.00 97.25 293 VAL A N 1
ATOM 2296 C CA . VAL A 1 293 ? -12.221 -2.029 15.954 1.00 97.25 293 VAL A CA 1
ATOM 2297 C C . VAL A 1 293 ? -13.401 -1.186 16.422 1.00 97.25 293 VAL A C 1
ATOM 2299 O O . VAL A 1 293 ? -14.235 -1.653 17.197 1.00 97.25 293 VAL A O 1
ATOM 2302 N N . ARG A 1 294 ? -13.488 0.059 15.954 1.00 93.38 294 ARG A N 1
ATOM 2303 C CA . ARG A 1 294 ? -14.575 0.983 16.286 1.00 93.38 294 ARG A CA 1
ATOM 2304 C C . ARG A 1 294 ? -15.253 1.492 15.024 1.00 93.38 294 ARG A C 1
ATOM 2306 O O . ARG A 1 294 ? -14.605 1.773 14.024 1.00 93.38 294 ARG A O 1
ATOM 2313 N N . LYS A 1 295 ? -16.567 1.660 15.101 1.00 90.19 295 LYS A N 1
ATOM 2314 C CA . LYS A 1 295 ? -17.303 2.494 14.152 1.00 90.19 295 LYS A CA 1
ATOM 2315 C C . LYS A 1 295 ? -17.042 3.960 14.497 1.00 90.19 295 LYS A C 1
ATOM 2317 O O . LYS A 1 295 ? -16.934 4.291 15.680 1.00 90.19 295 LYS A O 1
ATOM 2322 N N . ASP A 1 296 ? -17.015 4.839 13.506 1.00 83.12 296 ASP A N 1
ATOM 2323 C CA . ASP A 1 296 ? -17.041 6.272 13.789 1.00 83.12 296 ASP A CA 1
ATOM 2324 C C . ASP A 1 296 ? -18.336 6.686 14.506 1.00 83.12 296 ASP A C 1
ATOM 2326 O O . ASP A 1 296 ? -19.452 6.320 14.113 1.00 83.12 296 ASP A O 1
ATOM 2330 N N . GLY A 1 297 ? -18.188 7.493 15.558 1.00 58.69 297 GLY A N 1
ATOM 2331 C CA . GLY A 1 297 ? -19.306 8.167 16.214 1.00 58.69 297 GLY A CA 1
ATOM 2332 C C . GLY A 1 297 ? -19.743 9.389 15.402 1.00 58.69 297 GLY A C 1
ATOM 2333 O O . GLY A 1 297 ? -18.905 10.196 15.022 1.00 58.69 297 GLY A O 1
ATOM 2334 N N . GLY A 1 298 ? -21.047 9.543 15.138 1.00 55.00 298 GLY A N 1
ATOM 2335 C CA . GLY A 1 298 ? -21.605 10.787 14.572 1.00 55.00 298 GLY A CA 1
ATOM 2336 C C . GLY A 1 298 ? -22.320 10.688 13.218 1.00 55.00 298 GLY A C 1
ATOM 2337 O O . GLY A 1 298 ? -22.680 11.713 12.655 1.00 55.00 298 GLY A O 1
ATOM 2338 N N . GLY A 1 299 ? -22.558 9.486 12.679 1.00 52.97 299 GLY A N 1
ATOM 2339 C CA . GLY A 1 299 ? -23.328 9.316 11.431 1.00 52.97 299 GLY A CA 1
ATOM 2340 C C . GLY A 1 299 ? -22.535 9.546 10.136 1.00 52.97 299 GLY A C 1
ATOM 2341 O O . GLY A 1 299 ? -23.113 9.494 9.050 1.00 52.97 299 GLY A O 1
ATOM 2342 N N . GLY A 1 300 ? -21.219 9.753 10.232 1.00 58.94 300 GLY A N 1
ATOM 2343 C CA . GLY A 1 300 ? -20.331 9.873 9.077 1.00 58.94 300 GLY A CA 1
ATOM 2344 C C . GLY A 1 300 ? -20.172 8.554 8.312 1.00 58.94 300 GLY A C 1
ATOM 2345 O O . GLY A 1 300 ? -19.972 7.497 8.907 1.00 58.94 300 GLY A O 1
ATOM 2346 N N . LYS A 1 301 ? -20.218 8.634 6.977 1.00 74.94 301 LYS A N 1
ATOM 2347 C CA 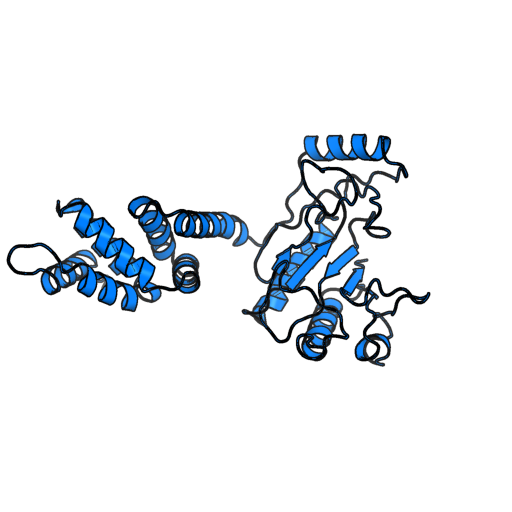. LYS A 1 301 ? -19.914 7.531 6.040 1.00 74.94 301 LYS A CA 1
ATOM 2348 C C . LYS A 1 301 ? -18.413 7.420 5.715 1.00 74.94 301 LYS A C 1
ATOM 2350 O O . LYS A 1 301 ? -18.057 6.761 4.746 1.00 74.94 301 LYS A O 1
ATOM 2355 N N . VAL A 1 302 ? -17.554 8.104 6.479 1.00 82.31 302 VAL A N 1
ATOM 2356 C CA . VAL A 1 302 ? -16.127 8.296 6.160 1.00 82.31 302 VAL A CA 1
ATOM 2357 C C . VAL A 1 302 ? -15.412 6.951 6.052 1.00 82.31 302 VAL A C 1
ATOM 2359 O O . VAL A 1 302 ? -14.920 6.624 4.984 1.00 82.31 302 VAL A O 1
ATOM 2362 N N . HIS A 1 303 ? -15.488 6.110 7.083 1.00 92.44 303 HIS A N 1
ATOM 2363 C CA . HIS A 1 303 ? -14.864 4.781 7.086 1.00 92.44 303 HIS A CA 1
ATOM 2364 C C . HIS A 1 303 ? -15.780 3.677 6.526 1.00 92.44 303 HIS A C 1
ATOM 2366 O O . HIS A 1 303 ? -15.721 2.524 6.957 1.00 92.44 303 HIS A O 1
ATOM 2372 N N . ASP A 1 304 ? -16.683 4.014 5.593 1.00 94.81 304 ASP A N 1
ATOM 2373 C CA . ASP A 1 304 ? -17.458 3.001 4.862 1.00 94.81 304 ASP A CA 1
ATOM 2374 C C . ASP A 1 304 ? -16.610 2.344 3.756 1.00 94.81 304 ASP A C 1
ATOM 2376 O O . ASP A 1 304 ? -16.881 1.203 3.377 1.00 94.81 304 ASP A O 1
ATOM 2380 N N . ASN A 1 305 ? -15.607 3.059 3.232 1.00 93.94 305 ASN A N 1
ATOM 2381 C CA . ASN A 1 305 ? -14.798 2.691 2.061 1.00 93.94 305 ASN A CA 1
ATOM 2382 C C . ASN A 1 305 ? -13.305 2.467 2.349 1.00 93.94 305 ASN A C 1
ATOM 2384 O O . ASN A 1 305 ? -12.541 2.268 1.405 1.00 93.94 305 ASN A O 1
ATOM 2388 N N . HIS A 1 306 ? -12.887 2.510 3.613 1.00 94.94 306 HIS A N 1
ATOM 2389 C CA . HIS A 1 306 ? -11.524 2.212 4.053 1.00 94.94 306 HIS A CA 1
ATOM 2390 C C . HIS A 1 306 ? -11.495 1.855 5.542 1.00 94.94 306 HIS A C 1
ATOM 2392 O O . HIS A 1 306 ? -12.363 2.265 6.313 1.00 94.94 306 HIS A O 1
ATOM 2398 N N . LEU A 1 307 ? -10.491 1.073 5.925 1.00 97.06 307 LEU A N 1
ATOM 2399 C CA . LEU A 1 307 ? -10.058 0.848 7.292 1.00 97.06 307 LEU A CA 1
ATOM 2400 C C . LEU A 1 307 ? -9.036 1.932 7.631 1.00 97.06 307 LEU A C 1
ATOM 2402 O O . LEU A 1 307 ? -8.010 2.011 6.962 1.00 97.06 307 LEU A O 1
ATOM 2406 N N . HIS A 1 308 ? -9.278 2.699 8.688 1.00 95.88 308 HIS A N 1
ATOM 2407 C CA . HIS A 1 308 ? -8.285 3.621 9.244 1.00 95.88 308 HIS A CA 1
ATOM 2408 C C . HIS A 1 308 ? -7.530 2.915 10.360 1.00 95.88 308 HIS A C 1
ATOM 2410 O O . HIS A 1 308 ? -8.083 2.648 11.432 1.00 95.88 308 HIS A O 1
ATOM 2416 N N . LEU A 1 309 ? -6.275 2.578 10.099 1.00 97.44 309 LEU A N 1
ATOM 2417 C CA . LEU A 1 309 ? -5.371 1.915 11.030 1.00 97.44 309 LEU A CA 1
ATOM 2418 C C . LEU A 1 309 ? -4.648 2.970 11.870 1.00 97.44 309 LEU A C 1
ATOM 2420 O O . LEU A 1 309 ? -4.156 3.958 11.336 1.00 97.44 309 LEU A O 1
ATOM 2424 N N . ASP A 1 310 ? -4.559 2.764 13.179 1.00 96.50 310 ASP A N 1
ATOM 2425 C CA . ASP A 1 310 ? -3.867 3.661 14.106 1.00 96.50 310 ASP A CA 1
ATOM 2426 C C . ASP A 1 310 ? -2.792 2.895 14.881 1.00 96.50 310 ASP A C 1
ATOM 2428 O O . ASP A 1 310 ? -3.098 2.033 15.716 1.00 96.50 310 ASP A O 1
ATOM 2432 N N . PHE A 1 311 ? -1.531 3.168 14.542 1.00 95.81 311 PHE A N 1
ATOM 2433 C CA . PHE A 1 311 ? -0.364 2.554 15.168 1.00 95.81 311 PHE A CA 1
ATOM 2434 C C . PHE A 1 311 ? 0.037 3.318 16.446 1.00 95.81 311 PHE A C 1
ATOM 2436 O O . PHE A 1 311 ? -0.008 4.547 16.456 1.00 95.81 311 PHE A O 1
ATOM 2443 N N . PRO A 1 312 ? 0.461 2.617 17.516 1.00 87.94 312 PRO A N 1
ATOM 2444 C CA . PRO A 1 312 ? 0.814 3.238 18.796 1.00 87.94 312 PRO A CA 1
ATOM 2445 C C . PRO A 1 312 ? 2.035 4.173 18.737 1.00 87.94 312 PRO A C 1
ATOM 2447 O O . PRO A 1 312 ? 2.905 4.072 17.843 1.00 87.94 312 PRO A O 1
#

Organism: NCBI:txid2527974